Protein AF-A0A6N6T5S2-F1 (afdb_monomer_lite)

Secondary structure (DSSP, 8-state):
-EEEEEEETTEEEEEEEE-SSSPPPPPEEEEEEEEEEEEE-TTSPEEEEEEEEEPPPPPPPPP---S---HHHHHHHHHHHHHHHHHHHHHHHTT--GGG--EEHHHHHHHHHHTT--HHHHHHHHHHHHHTTSEEEETTEEEE--TTHHHHHHHHHHHHHHHTTS----------------------------------------------TT--HHHHHHHHHHTT-SS-EEHHHHHHHHT--HHHHHHHHHHHHHTTSEEEETTEEEE-PPPPTT---------

pLDDT: mean 76.55, std 24.71, range [24.89, 97.94]

Radius of gyration: 26.98 Å; chains: 1; bounding box: 60×69×75 Å

Sequence (287 aa):
MEYAVEKFDQTVQVRCTKAKDFDYPAPLAWTLEKQPLPWADEDGTPLDSA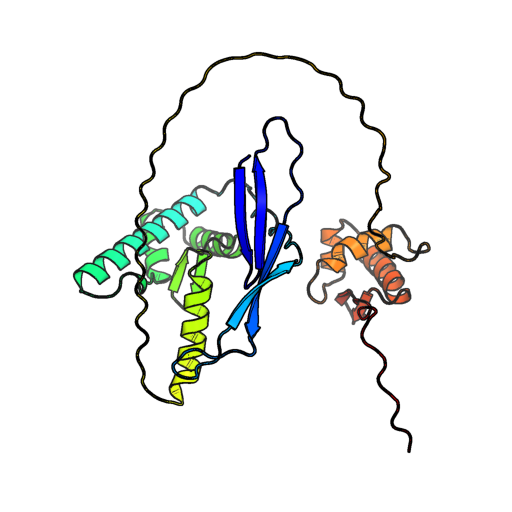VLESGELHEPPPPPNSARMGDNQTKALQLLNELHRSAASNLVAAEQDPATARVSRADWYRAMEHAGFKPPRRSECKRELLRRGLITEFGDFVALSNPVTDFVTEVITEQLRTSENGNRNGVTLRYGVSLETRNSVTAVARNSVTAEYQQPAAAAVQPVDNFPAGASGDARQLWEVLKCVQGSETADRLAQKLGWGTGRVIAAAQELQGYGRASISGEFIGPVHPPAAGAGHRDRGEI

Foldseek 3Di:
DDWDWDDDPQKIKIFHPDDDPDDTPDIWMWGWDKAWDPDAPPVRHTDIDTDTHGDDDDDDDDQLPPPPQDPLLVVLVVLQVVQLVVQLVVCVVVVHHSVPRWDFLVNSVVSSVVVPDDPVRSVVSVVSCVVSQQWDDDPRTIDGRDVPVVVVVVVVVVVVVVPVPDDDDDDDDDDDDDDDDDDDDDDDDDDDDDDDDDDDDDDDDDDPPPDPPPQDPLLVVLLVVQVPDDDKDFLVVSCVVVVHDSVSSVVSLVSCVVVQQWDDDPRIIHGRDDDDPPPDDPDDPDD

Structure (mmCIF, N/CA/C/O backbone):
data_AF-A0A6N6T5S2-F1
#
_entry.id   AF-A0A6N6T5S2-F1
#
loop_
_atom_site.group_PDB
_atom_site.id
_atom_site.type_symbol
_atom_site.label_atom_id
_atom_site.label_alt_id
_atom_site.label_comp_id
_atom_site.label_asym_id
_atom_site.label_entity_id
_atom_site.label_seq_id
_atom_site.pdbx_PDB_ins_code
_atom_site.Cartn_x
_atom_site.Cartn_y
_atom_site.Cartn_z
_atom_site.occupancy
_atom_site.B_iso_or_equiv
_atom_site.auth_seq_id
_atom_site.auth_comp_id
_atom_site.auth_asym_id
_atom_site.auth_atom_id
_atom_site.pdbx_PDB_model_num
ATOM 1 N N . MET A 1 1 ? -22.789 15.071 -6.835 1.00 79.75 1 MET A N 1
ATOM 2 C CA . MET A 1 1 ? -21.674 14.679 -5.954 1.00 79.75 1 MET A CA 1
ATOM 3 C C . MET A 1 1 ? -21.071 13.400 -6.491 1.00 79.75 1 MET A C 1
ATOM 5 O O . MET A 1 1 ? -21.804 12.597 -7.056 1.00 79.75 1 MET A O 1
ATOM 9 N N . GLU A 1 2 ? -19.767 13.228 -6.338 1.00 86.56 2 GLU A N 1
ATOM 10 C CA . GLU A 1 2 ? -19.072 11.966 -6.593 1.00 86.56 2 GLU A CA 1
ATOM 11 C C . GLU A 1 2 ? -18.615 11.382 -5.256 1.00 86.56 2 GLU A C 1
ATOM 13 O O . GLU A 1 2 ? -18.192 12.132 -4.375 1.00 86.56 2 GLU A O 1
ATOM 18 N N . TYR A 1 3 ? -18.684 10.058 -5.116 1.00 87.56 3 TYR A N 1
ATOM 19 C CA . TYR A 1 3 ? -18.250 9.345 -3.918 1.00 87.56 3 TYR A CA 1
ATOM 20 C C . TYR A 1 3 ? -17.148 8.344 -4.267 1.00 87.56 3 TYR A C 1
ATOM 22 O O . TYR A 1 3 ? -17.196 7.703 -5.316 1.00 87.56 3 TYR A O 1
ATOM 30 N N . ALA A 1 4 ? -16.169 8.201 -3.378 1.00 82.94 4 ALA A N 1
ATOM 31 C CA . ALA A 1 4 ? -15.252 7.072 -3.354 1.00 82.94 4 ALA A CA 1
ATOM 32 C C . ALA A 1 4 ? -15.667 6.124 -2.232 1.00 82.94 4 ALA A C 1
ATOM 34 O O . ALA A 1 4 ? -15.958 6.563 -1.118 1.00 82.94 4 ALA A O 1
ATOM 35 N N . VAL A 1 5 ? -15.673 4.835 -2.556 1.00 88.62 5 VAL A N 1
ATOM 36 C CA . VAL A 1 5 ? -15.921 3.748 -1.615 1.00 88.62 5 VAL A CA 1
ATOM 37 C C . VAL A 1 5 ? -14.616 2.988 -1.451 1.00 88.62 5 VAL A C 1
ATOM 39 O O . VAL A 1 5 ? -14.023 2.558 -2.441 1.00 88.62 5 VAL A O 1
ATOM 42 N N . GLU A 1 6 ? -14.165 2.845 -0.216 1.00 85.19 6 GLU A N 1
ATOM 43 C CA . GLU A 1 6 ? -12.980 2.077 0.150 1.00 85.19 6 GLU A CA 1
ATOM 44 C C . GLU A 1 6 ? -13.366 0.976 1.127 1.00 85.19 6 GLU A C 1
ATOM 46 O O . GLU A 1 6 ? -14.310 1.119 1.905 1.00 85.19 6 GLU A O 1
ATOM 51 N N . LYS A 1 7 ? -12.645 -0.141 1.063 1.00 85.06 7 LYS A N 1
ATOM 52 C CA . LYS A 1 7 ? -12.839 -1.272 1.962 1.00 85.06 7 LYS A CA 1
ATOM 53 C C . LYS A 1 7 ? -11.554 -1.491 2.754 1.00 85.06 7 LYS A C 1
ATOM 55 O O . LYS A 1 7 ? -10.501 -1.691 2.154 1.00 85.06 7 LYS A O 1
ATOM 60 N N . PHE A 1 8 ? -11.671 -1.464 4.075 1.00 80.75 8 PHE A N 1
ATOM 61 C CA . PHE A 1 8 ? -10.606 -1.707 5.042 1.00 80.75 8 PHE A CA 1
ATOM 62 C C . PHE A 1 8 ? -10.984 -2.936 5.859 1.00 80.75 8 PHE A C 1
ATOM 64 O O . PHE A 1 8 ? -11.832 -2.845 6.739 1.00 80.75 8 PHE A O 1
ATOM 71 N N . ASP A 1 9 ? -10.393 -4.086 5.541 1.00 85.88 9 ASP A N 1
ATOM 72 C CA . ASP A 1 9 ? -10.755 -5.366 6.159 1.00 85.88 9 ASP A CA 1
ATOM 73 C C . ASP A 1 9 ? -12.276 -5.648 6.084 1.00 85.88 9 ASP A C 1
ATOM 75 O O . ASP A 1 9 ? -12.792 -5.918 4.993 1.00 85.88 9 ASP A O 1
ATOM 79 N N . GLN A 1 10 ? -13.015 -5.524 7.193 1.00 84.62 10 GLN A N 1
ATOM 80 C CA . GLN A 1 10 ? -14.477 -5.680 7.255 1.00 84.62 10 GLN A CA 1
ATOM 81 C C . GLN A 1 10 ? -15.260 -4.356 7.206 1.00 84.62 10 GLN A C 1
ATOM 83 O O . GLN A 1 10 ? -16.487 -4.365 7.075 1.00 84.62 10 GLN A O 1
ATOM 88 N N . THR A 1 11 ? -14.566 -3.220 7.251 1.00 87.44 11 THR A N 1
ATOM 89 C CA . THR A 1 11 ? -15.149 -1.877 7.242 1.00 87.44 11 THR A CA 1
ATOM 90 C C . THR A 1 11 ? -15.264 -1.348 5.817 1.00 87.44 11 THR A C 1
ATOM 92 O O . THR A 1 11 ? -14.304 -1.347 5.044 1.00 87.44 11 THR A O 1
ATOM 95 N N . VAL A 1 12 ? -16.439 -0.847 5.455 1.00 91.94 12 VAL A N 1
ATOM 96 C CA . VAL A 1 12 ? -16.678 -0.082 4.230 1.00 91.94 12 VAL A CA 1
ATOM 97 C C . VAL A 1 12 ? -16.752 1.390 4.597 1.00 91.94 12 VAL A C 1
ATOM 99 O O . VAL A 1 12 ? -17.523 1.775 5.471 1.00 91.94 12 VAL A O 1
ATOM 102 N N . GLN A 1 13 ? -15.976 2.219 3.908 1.00 92.56 13 GLN A N 1
ATOM 103 C CA . GLN A 1 13 ? -15.954 3.662 4.096 1.00 92.56 13 GLN A CA 1
ATOM 104 C C . GLN A 1 13 ? -16.362 4.373 2.810 1.00 92.56 13 GLN A C 1
ATOM 106 O O . GLN A 1 13 ? -15.877 4.066 1.721 1.00 92.56 13 GLN A O 1
ATOM 111 N N . VAL A 1 14 ? -17.242 5.359 2.940 1.00 92.19 14 VAL A N 1
ATOM 112 C CA . VAL A 1 14 ? -17.728 6.195 1.847 1.00 92.19 14 VAL A CA 1
ATOM 113 C C . VAL A 1 14 ? -17.364 7.641 2.124 1.00 92.19 14 VAL A C 1
ATOM 115 O O . VAL A 1 14 ? -17.695 8.205 3.167 1.00 92.19 14 VAL A O 1
ATOM 118 N N . ARG A 1 15 ? -16.700 8.266 1.153 1.00 90.06 15 ARG A N 1
ATOM 119 C CA . ARG A 1 15 ? -16.321 9.680 1.198 1.00 90.06 15 ARG A CA 1
ATOM 120 C C . ARG A 1 15 ? -16.756 10.396 -0.067 1.00 90.06 15 ARG A C 1
ATOM 122 O O . ARG A 1 15 ? -16.659 9.845 -1.160 1.00 90.06 15 ARG A O 1
ATOM 129 N N . CYS A 1 16 ? -17.205 11.638 0.063 1.00 90.75 16 CYS A N 1
ATOM 130 C CA . CYS A 1 16 ? -17.478 12.483 -1.094 1.00 90.75 16 CYS A CA 1
ATOM 131 C C . CYS A 1 16 ? -16.148 13.014 -1.653 1.00 90.75 16 CYS A C 1
ATOM 133 O O . CYS A 1 16 ? -15.373 13.637 -0.932 1.00 90.75 16 CYS A O 1
ATOM 135 N N . THR A 1 17 ? -15.852 12.735 -2.923 1.00 87.25 17 THR A N 1
ATOM 136 C CA . THR A 1 17 ? -14.616 13.169 -3.600 1.00 87.25 17 THR A CA 1
ATOM 137 C C . THR A 1 17 ? -14.802 14.449 -4.394 1.00 87.25 17 THR A C 1
ATOM 139 O O . THR A 1 17 ? -13.837 15.184 -4.597 1.00 87.25 17 THR A O 1
ATOM 142 N N . LYS A 1 18 ? -16.031 14.726 -4.841 1.00 87.38 18 LYS A N 1
ATOM 143 C CA . LYS A 1 18 ? -16.393 15.988 -5.484 1.00 87.38 18 LYS A CA 1
ATOM 144 C C . LYS A 1 18 ? -17.795 16.412 -5.079 1.00 87.38 18 LYS A C 1
ATOM 146 O O . LYS A 1 18 ? -18.774 15.721 -5.372 1.00 87.38 18 LYS A O 1
ATOM 151 N N . ALA A 1 19 ? -17.905 17.607 -4.524 1.00 88.38 19 ALA A N 1
ATOM 152 C CA . ALA A 1 19 ? -19.155 18.340 -4.424 1.00 88.38 19 ALA A CA 1
ATOM 153 C C . ALA A 1 19 ? -19.019 19.631 -5.236 1.00 88.38 19 ALA A C 1
ATOM 155 O O . ALA A 1 19 ? -18.009 20.327 -5.151 1.00 88.38 19 ALA A O 1
ATOM 156 N N . LYS A 1 20 ? -20.016 19.918 -6.073 1.00 82.19 20 LYS A N 1
ATOM 157 C CA . LYS A 1 20 ? -20.134 21.203 -6.756 1.00 82.19 20 LYS A CA 1
ATOM 158 C C . LYS A 1 20 ? -21.272 21.940 -6.068 1.00 82.19 20 LYS A C 1
ATOM 160 O O . LYS A 1 20 ? -22.360 21.380 -6.000 1.00 82.19 20 LYS A O 1
ATOM 165 N N . ASP A 1 21 ? -20.993 23.131 -5.555 1.00 88.88 21 ASP A N 1
ATOM 166 C CA . ASP A 1 21 ? -21.976 24.047 -4.961 1.00 88.88 21 ASP A CA 1
ATOM 167 C C . ASP A 1 21 ? -22.579 23.619 -3.597 1.00 88.88 21 ASP A C 1
ATOM 169 O O . ASP A 1 21 ? -23.507 24.265 -3.123 1.00 88.88 21 ASP A O 1
ATOM 173 N N . PHE A 1 22 ? -22.041 22.585 -2.932 1.00 86.38 22 PHE A N 1
ATOM 174 C CA . PHE A 1 22 ? -22.498 22.124 -1.607 1.00 86.38 22 PHE A CA 1
ATOM 175 C C . PHE A 1 22 ? -21.328 21.768 -0.687 1.00 86.38 22 PHE A C 1
ATOM 177 O O . PHE A 1 22 ? -20.271 21.348 -1.168 1.00 86.38 22 PHE A O 1
ATOM 184 N N . ASP A 1 23 ? -21.552 21.868 0.626 1.00 87.12 23 ASP A N 1
ATOM 185 C CA . ASP A 1 23 ? -20.631 21.344 1.633 1.00 87.12 23 ASP A CA 1
ATOM 186 C C . ASP A 1 23 ? -20.473 19.826 1.490 1.00 87.12 23 ASP A C 1
ATOM 188 O O . ASP A 1 23 ? -21.410 19.100 1.138 1.00 87.12 23 ASP A O 1
ATOM 192 N N . TYR A 1 24 ? -19.260 19.339 1.752 1.00 83.19 24 TYR A N 1
ATOM 193 C CA . TYR A 1 24 ? -18.985 17.910 1.711 1.00 83.19 24 TYR A CA 1
ATOM 194 C C . TYR A 1 24 ? -19.739 17.219 2.853 1.00 83.19 24 TYR A C 1
ATOM 196 O O . TYR A 1 24 ? -19.558 17.607 4.010 1.00 83.19 24 TYR A O 1
ATOM 204 N N . PRO A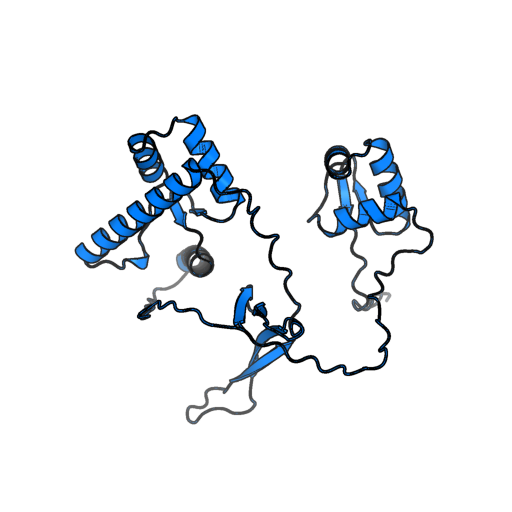 1 25 ? -20.560 16.188 2.570 1.00 90.69 25 PRO A N 1
ATOM 205 C CA . PRO A 1 25 ? -21.150 15.395 3.636 1.00 90.69 25 PRO A CA 1
ATOM 206 C C . PRO A 1 25 ? -20.035 14.721 4.443 1.00 90.69 25 PRO A C 1
ATOM 208 O O . PRO A 1 25 ? -19.000 14.341 3.883 1.00 90.69 25 PRO A O 1
ATOM 211 N N . ALA A 1 26 ? -20.261 14.565 5.750 1.00 88.94 26 ALA A N 1
ATOM 212 C CA . ALA A 1 26 ? -19.336 13.854 6.621 1.00 88.94 26 ALA A CA 1
ATOM 213 C C . ALA A 1 26 ? -19.078 12.434 6.072 1.00 88.94 26 ALA A C 1
ATOM 215 O O . ALA A 1 26 ? -20.023 11.787 5.604 1.00 88.94 26 ALA A O 1
ATOM 216 N N . PRO A 1 27 ? -17.826 11.944 6.095 1.00 89.19 27 PRO A N 1
ATOM 217 C CA . PRO A 1 27 ? -17.526 10.573 5.709 1.00 89.19 27 PRO A CA 1
ATOM 218 C C . PRO A 1 27 ? -18.313 9.580 6.568 1.00 89.19 27 PRO A C 1
ATOM 220 O O . PRO A 1 27 ? -18.536 9.816 7.755 1.00 89.19 27 PRO A O 1
ATOM 223 N N . LEU A 1 28 ? -18.706 8.460 5.969 1.00 95.00 28 LEU A N 1
ATOM 224 C CA . LEU A 1 28 ? -19.418 7.381 6.649 1.00 95.00 28 LEU A CA 1
ATOM 225 C C . LEU A 1 28 ? -18.553 6.127 6.617 1.00 95.00 28 LEU A C 1
ATOM 227 O O . LEU A 1 28 ? -17.985 5.815 5.573 1.00 95.00 28 LEU A O 1
ATOM 231 N N . ALA A 1 29 ? -18.473 5.405 7.729 1.00 94.56 29 ALA A N 1
ATOM 232 C CA . ALA A 1 29 ? -17.893 4.069 7.778 1.00 94.56 29 ALA A CA 1
ATOM 233 C C . ALA A 1 29 ? -18.843 3.117 8.496 1.00 94.56 29 ALA A C 1
ATOM 235 O O . ALA A 1 29 ? -19.534 3.512 9.437 1.00 94.56 29 ALA A O 1
ATOM 236 N N . TRP A 1 30 ? -18.880 1.870 8.041 1.00 96.69 30 TRP A N 1
ATOM 237 C CA . TRP A 1 30 ? -19.644 0.811 8.683 1.00 96.69 30 TRP A CA 1
ATOM 238 C C . TRP A 1 30 ? -19.004 -0.558 8.479 1.00 96.69 30 TRP A C 1
ATOM 240 O O . TRP A 1 30 ? -18.393 -0.818 7.443 1.00 96.69 30 TRP A O 1
ATOM 250 N N . THR A 1 31 ? -19.182 -1.447 9.445 1.00 94.06 31 THR A N 1
ATOM 251 C CA . THR A 1 31 ? -18.892 -2.878 9.318 1.00 94.06 31 THR A CA 1
ATOM 252 C C . THR A 1 31 ? -20.178 -3.630 8.992 1.00 94.06 31 THR A C 1
ATOM 254 O O . THR A 1 31 ? -21.275 -3.221 9.380 1.00 94.06 31 THR A O 1
ATOM 257 N N . LEU A 1 32 ? -20.064 -4.702 8.207 1.00 93.38 32 LEU A N 1
ATOM 258 C CA . LEU A 1 32 ? -21.187 -5.590 7.907 1.00 93.38 32 LEU A CA 1
ATOM 259 C C . LEU A 1 32 ? -21.131 -6.782 8.861 1.00 93.38 32 LEU A C 1
ATOM 261 O O . LEU A 1 32 ? -20.385 -7.728 8.615 1.00 93.38 32 LEU A O 1
ATOM 265 N N . GLU A 1 33 ? -21.928 -6.735 9.921 1.00 93.56 33 GLU A N 1
ATOM 266 C CA . GLU A 1 33 ? -21.977 -7.782 10.937 1.00 93.56 33 GLU A CA 1
ATOM 267 C C . GLU A 1 33 ? -23.105 -8.773 10.671 1.00 93.56 33 GLU A C 1
ATOM 269 O O . GLU A 1 33 ? -24.214 -8.415 10.256 1.00 93.56 33 GLU A O 1
ATOM 274 N N . LYS A 1 34 ? -22.812 -10.049 10.920 1.00 94.06 34 LYS A N 1
ATOM 275 C CA . LYS A 1 34 ? -23.767 -11.142 10.758 1.00 94.06 34 LYS A CA 1
ATOM 276 C C . LYS A 1 34 ? -24.498 -11.357 12.082 1.00 94.06 34 LYS A C 1
ATOM 278 O O . LYS A 1 34 ? -23.879 -11.706 13.081 1.00 94.06 34 LYS A O 1
ATOM 283 N N . GLN A 1 35 ? -25.811 -11.159 12.088 1.00 96.19 35 GLN A N 1
ATOM 284 C CA . GLN A 1 35 ? -26.657 -11.295 13.271 1.00 96.19 35 GLN A CA 1
ATOM 285 C C . GLN A 1 35 ? -27.524 -12.555 13.165 1.00 96.19 35 GLN A C 1
ATOM 287 O O . GLN A 1 35 ? -28.347 -12.638 12.247 1.00 96.19 35 GLN A O 1
ATOM 292 N N . PRO A 1 36 ? -27.373 -13.528 14.080 1.00 94.19 36 PRO A N 1
ATOM 293 C CA . PRO A 1 36 ? -28.160 -14.750 14.039 1.00 94.19 36 PRO A CA 1
ATOM 294 C C . PRO A 1 36 ? -29.627 -14.446 14.340 1.00 94.19 36 PRO A C 1
ATOM 296 O O . PRO A 1 36 ? -29.946 -13.729 15.293 1.00 94.19 36 PRO A O 1
ATOM 299 N N . LEU A 1 37 ? -30.533 -15.000 13.537 1.00 95.94 37 LEU A N 1
ATOM 300 C CA . LEU A 1 37 ? -31.967 -14.897 13.779 1.00 95.94 37 LEU A CA 1
ATOM 301 C C . LEU A 1 37 ? -32.455 -16.117 14.570 1.00 95.94 37 LEU A C 1
ATOM 303 O O . LEU A 1 37 ? -31.927 -17.217 14.418 1.00 95.94 37 LEU A O 1
ATOM 307 N N . PRO A 1 38 ? -33.514 -15.972 15.384 1.00 94.19 38 PRO A N 1
ATOM 308 C CA . PRO A 1 38 ? -34.111 -17.094 16.109 1.00 94.19 38 PRO A CA 1
ATOM 309 C C . PRO A 1 38 ? -34.948 -18.020 15.205 1.00 94.19 38 PRO A C 1
ATOM 311 O O . PRO A 1 38 ? -35.722 -18.834 15.707 1.00 94.19 38 PRO A O 1
ATOM 314 N N . TRP A 1 39 ? -34.850 -17.872 13.883 1.00 93.75 39 TRP A N 1
ATOM 315 C CA . TRP A 1 39 ? -35.633 -18.609 12.898 1.00 93.75 39 TRP A CA 1
ATOM 316 C C . TRP A 1 39 ? -34.719 -19.495 12.058 1.00 93.75 39 TRP A C 1
ATOM 318 O O . TRP A 1 39 ? -33.568 -19.147 11.802 1.00 93.75 39 TRP A O 1
ATOM 328 N N . ALA A 1 40 ? -35.256 -20.626 11.614 1.00 96.75 40 ALA A N 1
ATOM 329 C CA . ALA A 1 40 ? -34.618 -21.511 10.653 1.00 96.75 40 ALA A CA 1
ATOM 330 C C . ALA A 1 40 ? -35.459 -21.569 9.372 1.00 96.75 40 ALA A C 1
ATOM 332 O O . ALA A 1 40 ? -36.659 -21.279 9.409 1.00 96.75 40 ALA A O 1
ATOM 333 N N . ASP A 1 41 ? -34.830 -21.911 8.252 1.00 95.31 41 ASP A N 1
ATOM 334 C CA . ASP A 1 41 ? -35.529 -22.191 6.997 1.00 95.31 41 ASP A CA 1
ATOM 335 C C . ASP A 1 41 ? -36.279 -23.540 7.033 1.00 95.31 41 ASP A C 1
ATOM 337 O O . ASP A 1 41 ? -36.346 -24.216 8.063 1.00 95.31 41 ASP A O 1
ATOM 341 N N . GLU A 1 42 ? -36.887 -23.922 5.905 1.00 96.00 42 GLU A N 1
ATOM 342 C CA . GLU A 1 42 ? -37.680 -25.156 5.784 1.00 96.00 42 GLU A CA 1
ATOM 343 C C . GLU A 1 42 ? -36.853 -26.436 6.009 1.00 96.00 42 GLU A C 1
ATOM 345 O O . GLU A 1 42 ? -37.406 -27.452 6.433 1.00 96.00 42 GLU A O 1
ATOM 350 N N . ASP A 1 43 ? -35.536 -26.374 5.801 1.00 96.00 43 ASP A N 1
ATOM 351 C CA . ASP A 1 43 ? -34.600 -27.482 6.010 1.00 96.00 43 ASP A CA 1
ATOM 352 C C . ASP A 1 43 ? -34.036 -27.515 7.446 1.00 96.00 43 ASP A C 1
ATOM 354 O O . ASP A 1 43 ? -33.245 -28.394 7.800 1.00 96.00 43 ASP A O 1
ATOM 358 N N . GLY A 1 44 ? -34.452 -26.575 8.303 1.00 93.81 44 GLY A N 1
ATOM 359 C CA . GLY A 1 44 ? -33.968 -26.445 9.676 1.00 93.81 44 GLY A CA 1
ATOM 360 C C . GLY A 1 44 ? -32.603 -25.760 9.790 1.00 93.81 44 GLY A C 1
ATOM 361 O O . GLY A 1 44 ? -31.979 -25.826 10.853 1.00 93.81 44 GLY A O 1
ATOM 362 N N . THR A 1 45 ? -32.134 -25.084 8.739 1.00 95.31 45 THR A N 1
ATOM 363 C CA . THR A 1 45 ? -30.883 -24.317 8.763 1.00 95.31 45 THR A CA 1
ATOM 364 C C . THR A 1 45 ? -31.128 -22.955 9.417 1.00 95.31 45 THR A C 1
ATOM 366 O O . THR A 1 45 ? -32.041 -22.241 8.995 1.00 95.31 45 THR A O 1
ATOM 369 N N . PRO A 1 46 ? -30.345 -22.552 10.438 1.00 93.69 46 PRO A N 1
ATOM 370 C CA . PRO A 1 46 ? -30.473 -21.232 11.050 1.00 93.69 46 PRO A CA 1
ATOM 371 C C . PRO A 1 46 ? -30.333 -20.118 10.011 1.00 93.69 46 PRO A C 1
ATOM 373 O O . PRO A 1 46 ? -29.412 -20.136 9.193 1.00 93.69 46 PRO A O 1
ATOM 376 N N . LEU A 1 47 ? -31.242 -19.148 10.057 1.00 95.75 47 LEU A N 1
ATOM 377 C CA . LEU A 1 47 ? -31.168 -17.955 9.228 1.00 95.75 47 LEU A CA 1
ATOM 378 C C . LEU A 1 47 ? -30.356 -16.876 9.937 1.00 95.75 47 LEU A C 1
ATOM 380 O O . LEU A 1 47 ? -30.445 -16.689 11.149 1.00 95.75 47 LEU A O 1
ATOM 384 N N . ASP A 1 48 ? -29.613 -16.109 9.152 1.00 95.75 48 ASP A N 1
ATOM 385 C CA . ASP A 1 48 ? -28.835 -14.981 9.640 1.00 95.75 48 ASP A CA 1
ATOM 386 C C . ASP A 1 48 ? -29.225 -13.710 8.881 1.00 95.75 48 ASP A C 1
ATOM 388 O O . ASP A 1 48 ? -29.471 -13.736 7.673 1.00 95.75 48 ASP A O 1
ATOM 392 N N . SER A 1 49 ? -29.255 -12.584 9.587 1.00 94.56 49 SER A N 1
ATOM 393 C CA . SER A 1 49 ? -29.397 -11.248 9.011 1.00 94.56 49 SER A CA 1
ATOM 394 C C . SER A 1 49 ? -28.036 -10.565 8.915 1.00 94.56 49 SER A C 1
ATOM 396 O O . SER A 1 49 ? -27.088 -10.937 9.603 1.00 94.56 49 SER A O 1
ATOM 398 N N . ALA A 1 50 ? -27.943 -9.524 8.094 1.00 94.06 50 ALA A N 1
ATOM 399 C CA . ALA A 1 50 ? -26.799 -8.623 8.086 1.00 94.06 50 ALA A CA 1
ATOM 400 C C . ALA A 1 50 ? -27.207 -7.256 8.649 1.00 94.06 50 ALA A C 1
ATOM 402 O O . ALA A 1 50 ? -28.279 -6.744 8.313 1.00 94.06 50 ALA A O 1
ATOM 403 N N . VAL A 1 51 ? -26.371 -6.675 9.504 1.00 95.56 51 VAL A N 1
ATOM 404 C CA . VAL A 1 51 ? -26.560 -5.339 10.083 1.00 95.56 51 VAL A CA 1
ATOM 405 C C . VAL A 1 51 ? -25.343 -4.484 9.748 1.00 95.56 51 VAL A C 1
ATOM 407 O O . VAL A 1 51 ? -24.215 -4.969 9.748 1.00 95.56 51 VAL A O 1
ATOM 410 N N . LEU A 1 52 ? -25.587 -3.214 9.417 1.00 95.19 52 LEU A N 1
ATOM 411 C CA . LEU A 1 52 ? -24.524 -2.225 9.265 1.00 95.19 52 LEU A CA 1
ATOM 412 C C . LEU A 1 52 ? -24.300 -1.565 10.620 1.00 95.19 52 LEU A C 1
ATOM 414 O O . LEU A 1 52 ? -25.171 -0.834 11.097 1.00 95.19 52 LEU A O 1
ATOM 418 N N . GLU A 1 53 ? -23.156 -1.824 11.234 1.00 93.56 53 GLU A N 1
ATOM 419 C CA . GLU A 1 53 ? -22.755 -1.150 12.464 1.00 93.56 53 GLU A CA 1
ATOM 420 C C . GLU A 1 53 ? -21.862 0.033 12.110 1.00 93.56 53 GLU A C 1
ATOM 422 O O . GLU A 1 53 ? -20.951 -0.094 11.295 1.00 93.56 53 GLU A O 1
ATOM 427 N N . SER A 1 54 ? -22.140 1.208 12.682 1.00 90.94 54 SER A N 1
ATOM 428 C CA . SER A 1 54 ? -21.309 2.394 12.463 1.00 90.94 54 SER A CA 1
ATOM 429 C C . SER A 1 54 ? -19.873 2.103 12.895 1.00 90.94 54 SER A C 1
ATOM 431 O O . SER A 1 54 ? -19.622 1.798 14.059 1.00 90.94 54 SER A O 1
ATOM 433 N N . GLY A 1 55 ? -18.945 2.207 11.949 1.00 85.88 55 GLY A N 1
ATOM 434 C CA . GLY A 1 55 ? -17.534 1.898 12.139 1.00 85.88 55 GLY A CA 1
ATOM 435 C C . GLY A 1 55 ? -16.696 3.150 12.360 1.00 85.88 55 GLY A C 1
ATOM 436 O O . GLY A 1 55 ? -17.107 4.270 12.042 1.00 85.88 55 GLY A O 1
ATOM 437 N N . GLU A 1 56 ? -15.489 2.954 12.883 1.00 86.44 56 GLU A N 1
ATOM 438 C CA . GLU A 1 56 ? -14.497 4.019 12.968 1.00 86.44 56 GLU A CA 1
ATOM 439 C C . GLU A 1 56 ? -14.036 4.415 11.557 1.00 86.44 56 GLU A C 1
ATOM 441 O O . GLU A 1 56 ? -13.799 3.569 10.689 1.00 86.44 56 GLU A O 1
ATOM 446 N N . LEU A 1 57 ? -13.950 5.723 11.302 1.00 84.56 57 LEU A N 1
ATOM 447 C CA . LEU A 1 57 ? -13.413 6.226 10.045 1.00 84.56 57 LEU A CA 1
ATOM 448 C C . LEU A 1 57 ? -11.924 5.911 10.002 1.00 84.56 57 LEU A C 1
ATOM 450 O O . LEU A 1 57 ? -11.152 6.452 10.789 1.00 84.56 57 LEU A O 1
ATOM 454 N N . HIS A 1 58 ? -11.509 5.098 9.038 1.00 76.62 58 HIS A N 1
ATOM 455 C CA . HIS A 1 58 ? -10.093 4.975 8.760 1.00 76.62 58 HIS A CA 1
ATOM 456 C C . HIS A 1 58 ? -9.618 6.270 8.099 1.00 76.62 58 HIS A C 1
ATOM 458 O O . HIS A 1 58 ? -10.159 6.718 7.080 1.00 76.62 58 HIS A O 1
ATOM 464 N N . GLU A 1 59 ? -8.611 6.910 8.697 1.00 69.12 59 GLU A N 1
ATOM 465 C CA . GLU A 1 59 ? -7.867 7.926 7.968 1.00 69.12 59 GLU A CA 1
ATOM 466 C C . GLU A 1 59 ? -7.243 7.234 6.754 1.00 69.12 59 GLU A C 1
ATOM 468 O O . GLU A 1 59 ? -6.551 6.220 6.917 1.00 69.12 59 GLU A O 1
ATOM 473 N N . PRO A 1 60 ? -7.495 7.729 5.526 1.00 60.53 60 PRO A N 1
ATOM 474 C CA . PRO A 1 60 ? -6.812 7.181 4.376 1.00 60.53 60 PRO A CA 1
ATOM 475 C C . PRO A 1 60 ? -5.309 7.301 4.642 1.00 60.53 60 PRO A C 1
ATOM 477 O O . PRO A 1 60 ? -4.870 8.346 5.141 1.00 60.53 60 PRO A O 1
ATOM 480 N N . PRO A 1 61 ? -4.511 6.264 4.322 1.00 54.69 61 PRO A N 1
ATOM 481 C CA . PRO A 1 61 ? -3.068 6.383 4.423 1.00 54.69 61 PRO A CA 1
ATOM 482 C C . PRO A 1 61 ? -2.657 7.666 3.695 1.00 54.69 61 PRO A C 1
ATOM 484 O O . PRO A 1 61 ? -3.247 7.972 2.647 1.00 54.69 61 PRO A O 1
ATOM 487 N N . PRO A 1 62 ? -1.706 8.445 4.249 1.00 49.94 62 PRO A N 1
ATOM 488 C CA . PRO A 1 62 ? -1.289 9.701 3.645 1.00 49.94 62 PRO A CA 1
ATOM 489 C C . PRO A 1 62 ? -1.071 9.444 2.156 1.00 49.94 62 PRO A C 1
ATOM 491 O O . PRO A 1 62 ? -0.422 8.440 1.832 1.00 49.94 62 PRO A O 1
ATOM 494 N N . PRO A 1 63 ? -1.660 10.270 1.264 1.00 48.12 63 PRO A N 1
ATOM 495 C CA . PRO A 1 63 ? -1.671 9.993 -0.165 1.00 48.12 63 PRO A CA 1
ATOM 496 C C . PRO A 1 63 ? -0.251 9.603 -0.558 1.00 48.12 63 PRO A C 1
ATOM 498 O O . PRO A 1 63 ? 0.662 10.376 -0.242 1.00 48.12 63 PRO A O 1
ATOM 501 N N . PRO A 1 64 ? -0.038 8.400 -1.131 1.00 48.66 64 PRO A N 1
ATOM 502 C CA . PRO A 1 64 ? 1.291 7.830 -1.295 1.00 48.66 64 PRO A CA 1
ATOM 503 C C . PRO A 1 64 ? 2.119 8.877 -2.003 1.00 48.66 64 PRO A C 1
ATOM 505 O O . PRO A 1 64 ? 1.780 9.187 -3.143 1.00 48.66 64 PRO A O 1
ATOM 508 N N . ASN A 1 65 ? 3.081 9.477 -1.276 1.00 46.16 65 ASN A N 1
ATOM 509 C CA . ASN A 1 65 ? 3.748 10.737 -1.617 1.00 46.16 65 ASN A CA 1
ATOM 510 C C . ASN A 1 65 ? 3.599 11.031 -3.107 1.00 46.16 65 ASN A C 1
ATOM 512 O O . ASN A 1 65 ? 4.342 10.478 -3.922 1.00 46.16 65 ASN A O 1
ATOM 516 N N . SER A 1 66 ? 2.619 11.868 -3.466 1.00 46.81 66 SER A N 1
ATOM 517 C CA . SER A 1 66 ? 2.288 12.178 -4.863 1.00 46.81 66 SER A CA 1
ATOM 518 C C . SER A 1 66 ? 3.399 12.970 -5.561 1.00 46.81 66 SER A C 1
ATOM 520 O O . SER A 1 66 ? 3.214 13.476 -6.668 1.00 46.81 66 SER A O 1
ATOM 522 N N . ALA A 1 67 ? 4.582 13.043 -4.933 1.00 52.25 67 ALA A N 1
ATOM 523 C CA . ALA A 1 67 ? 5.862 13.193 -5.588 1.00 52.25 67 ALA A CA 1
ATOM 524 C C . ALA A 1 67 ? 5.843 12.358 -6.868 1.00 52.25 67 ALA A C 1
ATOM 526 O O . ALA A 1 67 ? 5.907 11.121 -6.820 1.00 52.25 67 ALA A O 1
ATOM 527 N N . ARG A 1 68 ? 5.679 13.089 -7.982 1.00 62.88 68 ARG A N 1
ATOM 528 C CA . ARG A 1 68 ? 5.611 12.597 -9.357 1.00 62.88 68 ARG A CA 1
ATOM 529 C C . ARG A 1 68 ? 6.418 11.313 -9.470 1.00 62.88 68 ARG A C 1
ATOM 531 O O . ARG A 1 68 ? 7.621 11.318 -9.210 1.00 62.88 68 ARG A O 1
ATOM 538 N N . MET A 1 69 ? 5.724 10.223 -9.786 1.00 78.88 69 MET A N 1
ATOM 539 C CA . MET A 1 69 ? 6.346 8.923 -9.982 1.00 78.88 69 MET A CA 1
ATOM 540 C C . MET A 1 69 ? 7.477 9.087 -10.996 1.00 78.88 69 MET A C 1
ATOM 542 O O . MET A 1 69 ? 7.258 9.621 -12.083 1.00 78.88 69 MET A O 1
ATOM 546 N N . GLY A 1 70 ? 8.697 8.719 -10.603 1.00 85.38 70 GLY A N 1
ATOM 547 C CA . GLY A 1 70 ? 9.854 8.913 -11.471 1.00 85.38 70 GLY A CA 1
ATOM 548 C C . GLY A 1 70 ? 9.704 8.076 -12.740 1.00 85.38 70 GLY A C 1
ATOM 549 O O . GLY A 1 70 ? 9.184 6.965 -12.677 1.00 85.38 70 GLY A O 1
ATOM 550 N N . ASP A 1 71 ? 10.202 8.556 -13.879 1.00 89.25 71 ASP A N 1
ATOM 551 C CA . ASP A 1 71 ? 10.037 7.873 -15.175 1.00 89.25 71 ASP A CA 1
ATOM 552 C C . ASP A 1 71 ? 10.491 6.405 -15.139 1.00 89.25 71 ASP A C 1
ATOM 554 O O . ASP A 1 71 ? 9.840 5.520 -15.691 1.00 89.25 71 ASP A O 1
ATOM 558 N N . ASN A 1 72 ? 11.571 6.120 -14.405 1.00 92.00 72 ASN A N 1
ATOM 559 C CA . ASN A 1 72 ? 12.066 4.759 -14.204 1.00 92.00 72 ASN A CA 1
ATOM 560 C C . ASN A 1 72 ? 11.101 3.885 -13.384 1.00 92.00 72 ASN A C 1
ATOM 562 O O . ASN A 1 72 ? 10.975 2.698 -13.661 1.00 92.00 72 ASN A O 1
ATOM 566 N N . GLN A 1 73 ? 10.402 4.446 -12.397 1.00 92.81 73 GLN A N 1
ATOM 567 C CA . GLN A 1 73 ? 9.404 3.715 -11.606 1.00 92.81 73 GLN A CA 1
ATOM 568 C C . GLN A 1 73 ? 8.174 3.402 -12.461 1.00 92.81 73 GLN A C 1
ATOM 570 O O . GLN A 1 73 ? 7.726 2.259 -12.494 1.00 92.81 73 GLN A O 1
ATOM 575 N N . THR A 1 74 ? 7.696 4.389 -13.225 1.00 92.12 74 THR A N 1
ATOM 576 C CA . THR A 1 74 ? 6.603 4.215 -14.190 1.00 92.12 74 THR A CA 1
ATOM 577 C C . THR A 1 74 ? 6.938 3.122 -15.200 1.00 92.12 74 THR A C 1
ATOM 579 O O . THR A 1 74 ? 6.149 2.204 -15.419 1.00 92.12 74 THR A O 1
ATOM 582 N N . LYS A 1 75 ? 8.147 3.166 -15.768 1.00 95.31 75 LYS A N 1
ATOM 583 C CA . LYS A 1 75 ? 8.616 2.172 -16.736 1.00 95.31 75 LYS A CA 1
ATOM 584 C C . LYS A 1 75 ? 8.758 0.781 -16.110 1.00 95.31 75 LYS A C 1
ATOM 586 O O . LYS A 1 75 ? 8.383 -0.207 -16.732 1.00 95.31 75 LYS A O 1
ATOM 591 N N . ALA A 1 76 ? 9.244 0.687 -14.873 1.00 95.56 76 ALA A N 1
ATOM 592 C CA . ALA A 1 76 ? 9.345 -0.577 -14.143 1.00 95.56 76 ALA A CA 1
ATOM 593 C C . ALA A 1 76 ? 7.971 -1.236 -13.911 1.00 95.56 76 ALA A C 1
ATOM 595 O O . ALA A 1 76 ? 7.842 -2.446 -14.106 1.00 95.56 76 ALA A O 1
ATOM 596 N N . LEU A 1 77 ? 6.949 -0.450 -13.549 1.00 94.69 77 LEU A N 1
ATOM 597 C CA . LEU A 1 77 ? 5.572 -0.933 -13.381 1.00 94.69 77 LEU A CA 1
ATOM 598 C C . LEU A 1 77 ? 4.944 -1.374 -14.703 1.00 94.69 77 LEU A C 1
ATOM 600 O O . LEU A 1 77 ? 4.302 -2.419 -14.753 1.00 94.69 77 LEU A O 1
ATOM 604 N N . GLN A 1 78 ? 5.157 -0.614 -15.780 1.00 94.44 78 GLN A N 1
ATOM 605 C CA . GLN A 1 78 ? 4.690 -0.996 -17.116 1.00 94.44 78 GLN A CA 1
ATOM 606 C C . GLN A 1 78 ? 5.271 -2.347 -17.546 1.00 94.44 78 GLN A C 1
ATOM 608 O O . GLN A 1 78 ? 4.529 -3.204 -18.016 1.00 94.44 78 GLN A O 1
ATOM 613 N N . LEU A 1 79 ? 6.572 -2.564 -17.321 1.00 96.81 79 LEU A N 1
ATOM 614 C CA . LEU A 1 79 ? 7.223 -3.845 -17.608 1.00 96.81 79 LEU A CA 1
ATOM 615 C C . LEU A 1 79 ? 6.656 -4.985 -16.758 1.00 96.81 79 LEU A C 1
ATOM 617 O O . LEU A 1 79 ? 6.457 -6.079 -17.274 1.00 96.81 79 LEU A O 1
ATOM 621 N N . LEU A 1 80 ? 6.381 -4.740 -15.473 1.00 96.06 80 LEU A N 1
ATOM 622 C CA . LEU A 1 80 ? 5.779 -5.753 -14.604 1.00 96.06 80 LEU A CA 1
ATOM 623 C C . LEU A 1 80 ? 4.379 -6.143 -15.088 1.00 96.06 80 LEU A C 1
ATOM 625 O O . LEU A 1 80 ? 4.065 -7.327 -15.179 1.00 96.06 80 LEU A O 1
ATOM 629 N N . ASN A 1 81 ? 3.558 -5.150 -15.432 1.00 94.25 81 ASN A N 1
ATOM 630 C CA . ASN A 1 81 ? 2.210 -5.369 -15.942 1.00 94.25 81 ASN A CA 1
ATOM 631 C C . ASN A 1 81 ? 2.227 -6.159 -17.260 1.00 94.25 81 ASN A C 1
ATOM 633 O O . ASN A 1 81 ? 1.454 -7.097 -17.433 1.00 94.25 81 ASN A O 1
ATOM 637 N N . GLU A 1 82 ? 3.146 -5.828 -18.169 1.00 95.06 82 GLU A N 1
ATOM 638 C CA . GLU A 1 82 ? 3.301 -6.547 -19.436 1.00 95.06 82 GLU A CA 1
ATOM 639 C C . GLU A 1 82 ? 3.700 -8.012 -19.219 1.00 95.06 82 GLU A C 1
ATOM 641 O O . GLU A 1 82 ? 3.086 -8.917 -19.787 1.00 95.06 82 GLU A O 1
ATOM 646 N N . LEU A 1 83 ? 4.666 -8.268 -18.331 1.00 96.62 83 LEU A N 1
ATOM 647 C CA . LEU A 1 83 ? 5.051 -9.633 -17.964 1.00 96.62 83 LEU A CA 1
ATOM 648 C C . LEU A 1 83 ? 3.876 -10.412 -17.369 1.00 96.62 83 LEU A C 1
ATOM 650 O O . LEU A 1 83 ? 3.691 -11.581 -17.697 1.00 96.62 83 LEU A O 1
ATOM 654 N N . HIS A 1 84 ? 3.055 -9.765 -16.543 1.00 94.31 84 HIS A N 1
ATOM 655 C CA . HIS A 1 84 ? 1.887 -10.399 -15.942 1.00 94.31 84 HIS A CA 1
ATOM 656 C C . HIS A 1 84 ? 0.821 -10.756 -16.987 1.00 94.31 84 HIS A C 1
ATOM 658 O O . HIS A 1 84 ? 0.253 -11.847 -16.946 1.00 94.31 84 HIS A O 1
ATOM 664 N N . ARG A 1 85 ? 0.565 -9.872 -17.960 1.00 93.06 85 ARG A N 1
ATOM 665 C CA . ARG A 1 85 ? -0.369 -10.137 -19.070 1.00 93.06 85 ARG A CA 1
ATOM 666 C C . ARG A 1 85 ? 0.130 -11.255 -19.978 1.00 93.06 85 ARG A C 1
ATOM 668 O O . ARG A 1 85 ? -0.665 -12.102 -20.388 1.00 93.06 85 ARG A O 1
ATOM 675 N N . SER A 1 86 ? 1.430 -11.279 -20.259 1.00 94.75 86 SER A N 1
ATOM 676 C CA . SER A 1 86 ? 2.067 -12.347 -21.031 1.00 94.75 86 SER A CA 1
ATOM 677 C C . SER A 1 86 ? 1.960 -13.693 -20.308 1.00 94.75 86 SER A C 1
ATOM 679 O O . SER A 1 86 ? 1.485 -14.668 -20.889 1.00 94.75 86 SER A O 1
ATOM 681 N N . ALA A 1 87 ? 2.279 -13.734 -19.010 1.00 93.44 87 ALA A N 1
ATOM 682 C CA . ALA A 1 87 ? 2.137 -14.934 -18.188 1.00 93.44 87 ALA A CA 1
ATOM 683 C C . ALA A 1 87 ? 0.687 -15.445 -18.156 1.00 93.44 87 ALA A C 1
ATOM 685 O O . ALA A 1 87 ? 0.452 -16.625 -18.401 1.00 93.44 87 ALA A O 1
ATOM 686 N N . ALA A 1 88 ? -0.290 -14.559 -17.937 1.00 92.19 88 ALA A N 1
ATOM 687 C CA . ALA A 1 88 ? -1.706 -14.922 -17.946 1.00 92.19 88 ALA A CA 1
ATOM 688 C C . ALA A 1 88 ? -2.157 -15.467 -19.313 1.00 92.19 88 ALA A C 1
ATOM 690 O O . ALA A 1 88 ? -2.879 -16.458 -19.373 1.00 92.19 88 ALA A O 1
ATOM 691 N N . SER A 1 89 ? -1.689 -14.871 -20.413 1.00 93.06 89 SER A N 1
ATOM 692 C CA . SER A 1 89 ? -2.011 -15.334 -21.771 1.00 93.06 89 SER A CA 1
ATOM 693 C C . SER A 1 89 ? -1.436 -16.725 -22.057 1.00 93.06 89 SER A C 1
ATOM 695 O O . SER A 1 89 ? -2.117 -17.561 -22.649 1.00 93.06 89 SER A O 1
ATOM 697 N N . ASN A 1 90 ? -0.214 -17.001 -21.590 1.00 93.31 90 ASN A N 1
ATOM 698 C CA . ASN A 1 90 ? 0.413 -18.317 -21.725 1.00 93.31 90 ASN A CA 1
ATOM 699 C C . ASN A 1 90 ? -0.331 -19.394 -20.925 1.00 93.31 90 ASN A C 1
ATOM 701 O O . ASN A 1 90 ? -0.470 -20.515 -21.407 1.00 93.31 90 ASN A O 1
ATOM 705 N N . LEU A 1 91 ? -0.843 -19.057 -19.736 1.00 93.50 91 LEU A N 1
ATOM 706 C CA . LEU A 1 91 ? -1.654 -19.977 -18.934 1.00 93.50 91 LEU A CA 1
ATOM 707 C C . LEU A 1 91 ? -2.984 -20.302 -19.613 1.00 93.50 91 LEU A C 1
ATOM 709 O O . LEU A 1 91 ? -3.342 -21.471 -19.692 1.00 93.50 91 LEU A O 1
ATOM 713 N N . VAL A 1 92 ? -3.666 -19.306 -20.185 1.00 94.38 92 VAL A N 1
ATOM 714 C CA . VAL A 1 92 ? -4.902 -19.537 -20.955 1.00 94.38 92 VAL A CA 1
ATOM 715 C C . VAL A 1 92 ? -4.642 -20.453 -22.151 1.00 94.38 92 VAL A C 1
ATOM 717 O O . VAL A 1 92 ? -5.417 -21.373 -22.393 1.00 94.38 92 VAL A O 1
ATOM 720 N N . ALA A 1 93 ? -3.539 -20.243 -22.876 1.00 92.81 93 ALA A N 1
ATOM 721 C CA . ALA A 1 93 ? -3.151 -21.107 -23.993 1.00 92.81 93 ALA A CA 1
ATOM 722 C C . ALA A 1 93 ? -2.820 -22.545 -23.553 1.00 92.81 93 ALA A C 1
ATOM 724 O O . ALA A 1 93 ? -2.972 -23.475 -24.340 1.00 92.81 93 ALA A O 1
ATOM 725 N N . ALA A 1 94 ? -2.386 -22.723 -22.304 1.00 92.69 94 ALA A N 1
ATOM 726 C CA . ALA A 1 94 ? -2.143 -24.017 -21.678 1.00 92.69 94 ALA A CA 1
ATOM 727 C C . ALA A 1 94 ? -3.380 -24.593 -20.955 1.00 92.69 94 ALA A C 1
ATOM 729 O O . ALA A 1 94 ? -3.242 -25.575 -20.229 1.00 92.69 94 ALA A O 1
ATOM 730 N N . GLU A 1 95 ? -4.562 -23.985 -21.125 1.00 95.06 95 GLU A N 1
ATOM 731 C CA . GLU A 1 95 ? -5.821 -24.360 -20.456 1.00 95.06 95 GLU A CA 1
ATOM 732 C C . GLU A 1 95 ? -5.749 -24.318 -18.913 1.00 95.06 95 GLU A C 1
ATOM 734 O O . GLU A 1 95 ? -6.444 -25.052 -18.211 1.00 95.06 95 GLU A O 1
ATOM 739 N N . GLN A 1 96 ? -4.910 -23.437 -18.365 1.00 93.06 96 GLN A N 1
ATOM 740 C CA . GLN A 1 96 ? -4.756 -23.194 -16.929 1.00 93.06 96 GLN A CA 1
ATOM 741 C C . GLN A 1 96 ? -5.405 -21.870 -16.501 1.00 93.06 96 GLN A C 1
ATOM 743 O O . GLN A 1 96 ? -5.664 -20.984 -17.316 1.00 93.06 96 GLN A O 1
ATOM 748 N N . ASP A 1 97 ? -5.658 -21.725 -15.196 1.00 85.31 97 ASP A N 1
ATOM 749 C CA . ASP A 1 97 ? -6.283 -20.527 -14.632 1.00 85.31 97 ASP A CA 1
ATOM 750 C C . ASP A 1 97 ? -5.346 -19.300 -14.721 1.00 85.31 97 ASP A C 1
ATOM 752 O O . ASP A 1 97 ? -4.293 -19.287 -14.068 1.00 85.31 97 ASP A O 1
ATOM 756 N N . PRO A 1 98 ? -5.712 -18.237 -15.466 1.00 87.12 98 PRO A N 1
ATOM 757 C CA . PRO A 1 98 ? -4.904 -17.024 -15.582 1.00 87.12 98 PRO A CA 1
ATOM 758 C C . PRO A 1 98 ? -4.713 -16.273 -14.263 1.00 87.12 98 PRO A C 1
ATOM 760 O O . PRO A 1 98 ? -3.755 -15.508 -14.151 1.00 87.12 98 PRO A O 1
ATOM 763 N N . ALA A 1 99 ? -5.579 -16.470 -13.261 1.00 82.81 99 ALA A N 1
ATOM 764 C CA . ALA A 1 99 ? -5.431 -15.825 -11.954 1.00 82.81 99 ALA A CA 1
ATOM 765 C C . ALA A 1 99 ? -4.178 -16.307 -11.204 1.00 82.81 99 ALA A C 1
ATOM 767 O O . ALA A 1 99 ? -3.681 -15.624 -10.311 1.00 82.81 99 ALA A O 1
ATOM 768 N N . THR A 1 100 ? -3.632 -17.460 -11.596 1.00 84.12 100 THR A N 1
ATOM 769 C CA . THR A 1 100 ? -2.413 -18.029 -11.012 1.00 84.12 100 THR A CA 1
ATOM 770 C C . THR A 1 100 ? -1.125 -17.503 -11.647 1.00 84.12 100 THR A C 1
ATOM 772 O O . THR A 1 100 ? -0.040 -17.931 -11.247 1.00 84.12 100 THR A O 1
ATOM 775 N N . ALA A 1 101 ? -1.207 -16.570 -12.607 1.00 89.88 101 ALA A N 1
ATOM 776 C CA . ALA A 1 101 ? -0.029 -15.967 -13.223 1.00 89.88 101 ALA A CA 1
ATOM 777 C C . ALA A 1 101 ? 0.872 -15.309 -12.174 1.00 89.88 101 ALA A C 1
ATOM 779 O O . ALA A 1 101 ? 0.450 -14.473 -11.380 1.00 89.88 101 ALA A O 1
ATOM 780 N N . ARG A 1 102 ? 2.152 -15.684 -12.201 1.00 91.25 102 ARG A N 1
ATOM 781 C CA . ARG A 1 102 ? 3.189 -15.115 -11.342 1.00 91.25 102 ARG A CA 1
ATOM 782 C C . ARG A 1 102 ? 4.372 -14.701 -12.194 1.00 91.25 102 ARG A C 1
ATOM 784 O O . ARG A 1 102 ? 4.755 -15.403 -13.126 1.00 91.25 102 ARG A O 1
ATOM 791 N N . VAL A 1 103 ? 4.971 -13.571 -11.840 1.00 95.94 103 VAL A N 1
ATOM 792 C CA . VAL A 1 103 ? 6.194 -13.073 -12.472 1.00 95.94 103 VAL A CA 1
ATOM 793 C C . VAL A 1 103 ? 7.331 -13.218 -11.475 1.00 95.94 103 VAL A C 1
ATOM 795 O O . VAL A 1 103 ? 7.249 -12.720 -10.349 1.00 95.94 103 VAL A O 1
ATOM 798 N N . SER A 1 104 ? 8.394 -13.920 -11.865 1.00 96.06 104 SER A N 1
ATOM 799 C CA . SER A 1 104 ? 9.571 -14.037 -11.010 1.00 96.06 104 SER A CA 1
ATOM 800 C C . SER A 1 104 ? 10.320 -12.703 -10.942 1.00 96.06 104 SER A C 1
ATOM 802 O O . SER A 1 104 ? 10.383 -11.931 -11.906 1.00 96.06 104 SER A O 1
ATOM 804 N N . ARG A 1 105 ? 10.957 -12.435 -9.803 1.00 96.38 105 ARG A N 1
ATOM 805 C CA . ARG A 1 105 ? 11.828 -11.274 -9.606 1.00 96.38 105 ARG A CA 1
ATOM 806 C C . ARG A 1 105 ? 12.964 -11.254 -10.627 1.00 96.38 105 ARG A C 1
ATOM 808 O O . ARG A 1 105 ? 13.341 -10.183 -11.099 1.00 96.38 105 ARG A O 1
ATOM 815 N N . ALA A 1 106 ? 13.508 -12.423 -10.959 1.00 96.44 106 ALA A N 1
ATOM 816 C CA . ALA A 1 106 ? 14.590 -12.560 -11.926 1.00 96.44 106 ALA A CA 1
ATOM 817 C C . ALA A 1 106 ? 14.147 -12.138 -13.335 1.00 96.44 106 ALA A C 1
ATOM 819 O O . ALA A 1 106 ? 14.854 -11.368 -13.988 1.00 96.44 106 ALA A O 1
ATOM 820 N N . ASP A 1 107 ? 12.962 -12.567 -13.772 1.00 97.31 107 ASP A N 1
ATOM 821 C CA . ASP A 1 107 ? 12.423 -12.210 -15.088 1.00 97.31 107 ASP A CA 1
ATOM 822 C C . ASP A 1 107 ? 12.096 -10.725 -15.172 1.00 97.31 107 ASP A C 1
ATOM 824 O O . ASP A 1 107 ? 12.424 -10.067 -16.161 1.00 97.31 107 ASP A O 1
ATOM 828 N N . TRP A 1 108 ? 11.540 -10.156 -14.102 1.00 97.25 108 TRP A N 1
ATOM 829 C CA . TRP A 1 108 ? 11.297 -8.721 -14.043 1.00 97.25 108 TRP A CA 1
ATOM 830 C C . TRP A 1 108 ? 12.600 -7.913 -14.098 1.00 97.25 108 TRP A C 1
ATOM 832 O O . TRP A 1 108 ? 12.702 -6.941 -14.849 1.00 97.25 108 TRP A O 1
ATOM 842 N N . TYR A 1 109 ? 13.641 -8.339 -13.379 1.00 96.81 109 TYR A N 1
ATOM 843 C CA . TYR A 1 109 ? 14.959 -7.696 -13.429 1.00 96.81 109 TYR A CA 1
ATOM 844 C C . TYR A 1 109 ? 15.638 -7.825 -14.793 1.00 96.81 109 TYR A C 1
ATOM 846 O O . TYR A 1 109 ? 16.320 -6.882 -15.214 1.00 96.81 109 TYR A O 1
ATOM 854 N N . ARG A 1 110 ? 15.439 -8.949 -15.489 1.00 97.44 110 ARG A N 1
ATOM 855 C CA . ARG A 1 110 ? 15.895 -9.155 -16.868 1.00 97.44 110 ARG A CA 1
ATOM 856 C C . ARG A 1 110 ? 15.144 -8.234 -17.832 1.00 97.44 110 ARG A C 1
ATOM 858 O O . ARG A 1 110 ? 15.773 -7.575 -18.653 1.00 97.44 110 ARG A O 1
ATOM 865 N N . ALA A 1 111 ? 13.826 -8.102 -17.694 1.00 96.81 111 ALA A N 1
ATOM 866 C CA . ALA A 1 111 ? 13.030 -7.177 -18.502 1.00 96.81 111 ALA A CA 1
ATOM 867 C C . ALA A 1 111 ? 13.443 -5.712 -18.282 1.00 96.81 111 ALA A C 1
ATOM 869 O O . ALA A 1 111 ? 13.579 -4.954 -19.243 1.00 96.81 111 ALA A O 1
ATOM 870 N N . MET A 1 112 ? 13.725 -5.314 -17.036 1.00 97.12 112 MET A N 1
ATOM 871 C CA . MET A 1 112 ? 14.296 -3.995 -16.745 1.00 97.12 112 MET A CA 1
ATOM 872 C C . MET A 1 112 ? 15.660 -3.795 -17.412 1.00 97.12 112 MET A C 1
ATOM 874 O O . MET A 1 112 ? 15.941 -2.719 -17.933 1.00 97.12 112 MET A O 1
ATOM 878 N N . GLU A 1 113 ? 16.517 -4.813 -17.409 1.00 96.50 113 GLU A N 1
ATOM 879 C CA . GLU A 1 113 ? 17.827 -4.746 -18.061 1.00 96.50 113 GLU A CA 1
ATOM 880 C C . GLU A 1 113 ? 17.701 -4.513 -19.565 1.00 96.50 113 GLU A C 1
ATOM 882 O O . GLU A 1 113 ? 18.297 -3.575 -20.092 1.00 96.50 113 GLU A O 1
ATOM 887 N N . HIS A 1 114 ? 16.837 -5.281 -20.233 1.00 96.94 114 HIS A N 1
ATOM 888 C CA . HIS A 1 114 ? 16.521 -5.082 -21.649 1.00 96.94 114 HIS A CA 1
ATOM 889 C C . HIS A 1 114 ? 15.918 -3.701 -21.931 1.00 96.94 114 HIS A C 1
ATOM 891 O O . HIS A 1 114 ? 16.155 -3.123 -22.988 1.00 96.94 114 HIS A O 1
ATOM 897 N N . ALA A 1 115 ? 15.193 -3.129 -20.970 1.00 94.94 115 ALA A N 1
ATOM 898 C CA . ALA A 1 115 ? 14.656 -1.776 -21.050 1.00 94.94 115 ALA A CA 1
ATOM 899 C C . ALA A 1 115 ? 15.681 -0.664 -20.730 1.00 94.94 115 ALA A C 1
ATOM 901 O O . ALA A 1 115 ? 15.300 0.515 -20.700 1.00 94.94 115 ALA A O 1
ATOM 902 N N . GLY A 1 116 ? 16.951 -1.012 -20.492 1.00 95.94 116 GLY A N 1
ATOM 903 C CA . GLY A 1 116 ? 18.068 -0.083 -20.298 1.00 95.94 116 GLY A CA 1
ATOM 904 C C . GLY A 1 116 ? 18.330 0.333 -18.847 1.00 95.94 116 GLY A C 1
ATOM 905 O O . GLY A 1 116 ? 19.027 1.322 -18.609 1.00 95.94 116 GLY A O 1
ATOM 906 N N . PHE A 1 117 ? 17.779 -0.371 -17.856 1.00 95.12 117 PHE A N 1
ATOM 907 C CA . PHE A 1 117 ? 18.026 -0.043 -16.451 1.00 95.12 117 PHE A CA 1
ATOM 908 C C . PHE A 1 117 ? 19.434 -0.461 -16.026 1.00 95.12 117 PHE A C 1
ATOM 910 O O . PHE A 1 117 ? 19.838 -1.613 -16.169 1.00 95.12 117 PHE A O 1
ATOM 917 N N . LYS A 1 118 ? 20.161 0.460 -15.386 1.00 93.56 118 LYS A N 1
ATOM 918 C CA . LYS A 1 118 ? 21.433 0.134 -14.729 1.00 93.56 118 LYS A CA 1
ATOM 919 C C . LYS A 1 118 ? 21.186 -0.716 -13.471 1.00 93.56 118 LYS A C 1
ATOM 921 O O . LYS A 1 118 ? 20.222 -0.436 -12.752 1.00 93.56 118 LYS A O 1
ATOM 926 N N . PRO A 1 119 ? 22.077 -1.664 -13.120 1.00 89.31 119 PRO A N 1
ATOM 927 C CA . PRO A 1 119 ? 21.923 -2.523 -11.944 1.00 89.31 119 PRO A CA 1
ATOM 928 C C . PRO A 1 119 ? 21.513 -1.821 -10.635 1.00 89.31 119 PRO A C 1
ATOM 930 O O . PRO A 1 119 ? 20.526 -2.265 -10.048 1.00 89.31 119 PRO A O 1
ATOM 933 N N . PRO A 1 120 ? 22.149 -0.712 -10.194 1.00 90.50 120 PRO A N 1
ATOM 934 C CA . PRO A 1 120 ? 21.750 -0.040 -8.950 1.00 90.50 120 PRO A CA 1
ATOM 935 C C . PRO A 1 120 ? 20.340 0.564 -9.018 1.00 90.50 120 PRO A C 1
ATOM 937 O O . PRO A 1 120 ? 19.603 0.541 -8.035 1.00 90.50 120 PRO A O 1
ATOM 940 N N . ARG A 1 121 ? 19.918 1.037 -10.200 1.00 91.06 121 ARG A N 1
ATOM 941 C CA . ARG A 1 121 ? 18.599 1.654 -10.395 1.00 91.06 121 ARG A CA 1
ATOM 942 C C . ARG A 1 121 ? 17.457 0.649 -10.286 1.00 91.06 121 ARG A C 1
ATOM 944 O O . ARG A 1 121 ? 16.375 1.039 -9.862 1.00 91.06 121 ARG A O 1
ATOM 951 N N . ARG A 1 122 ? 17.688 -0.626 -10.623 1.00 93.69 122 ARG A N 1
ATOM 952 C CA . ARG A 1 122 ? 16.680 -1.696 -10.489 1.00 93.69 122 ARG A CA 1
ATOM 953 C C . ARG A 1 122 ? 16.293 -1.905 -9.026 1.00 93.69 122 ARG A C 1
ATOM 955 O O . ARG A 1 122 ? 15.118 -1.826 -8.679 1.00 93.69 122 ARG A O 1
ATOM 962 N N . SER A 1 123 ? 17.294 -2.084 -8.162 1.00 92.00 123 SER A N 1
ATOM 963 C CA . SER A 1 123 ? 17.087 -2.286 -6.725 1.00 92.00 123 SER A CA 1
ATOM 964 C C . SER A 1 123 ? 16.466 -1.061 -6.051 1.00 92.00 123 SER A C 1
ATOM 966 O O . SER A 1 123 ? 15.574 -1.208 -5.218 1.00 92.00 123 SER A O 1
ATOM 968 N N . GLU A 1 124 ? 16.890 0.148 -6.436 1.00 91.81 124 GLU A N 1
ATOM 969 C CA . GLU A 1 124 ? 16.277 1.397 -5.966 1.00 91.81 124 GLU A CA 1
ATOM 970 C C . GLU A 1 124 ? 14.803 1.502 -6.370 1.00 91.81 124 GLU A C 1
ATOM 972 O O . GLU A 1 124 ? 13.966 1.788 -5.515 1.00 91.81 124 GLU A O 1
ATOM 977 N N . CYS A 1 125 ? 14.477 1.237 -7.642 1.00 92.94 125 CYS A N 1
ATOM 978 C CA . CYS A 1 125 ? 13.096 1.273 -8.123 1.00 92.94 125 CYS A CA 1
ATOM 979 C C . CYS A 1 125 ? 12.232 0.248 -7.392 1.00 92.94 125 CYS A C 1
ATOM 981 O O . CYS A 1 125 ? 11.159 0.611 -6.924 1.00 92.94 125 CYS A O 1
ATOM 983 N N . LYS A 1 126 ? 12.705 -0.995 -7.217 1.00 94.38 126 LYS A N 1
ATOM 984 C CA . LYS A 1 126 ? 11.971 -2.013 -6.450 1.00 94.38 126 LYS A CA 1
ATOM 985 C C . LYS A 1 126 ? 11.681 -1.537 -5.028 1.00 94.38 126 LYS A C 1
ATOM 987 O O . LYS A 1 126 ? 10.534 -1.571 -4.598 1.00 94.38 126 LYS A O 1
ATOM 992 N N . ARG A 1 127 ? 12.712 -1.084 -4.306 1.00 93.12 127 ARG A N 1
ATOM 993 C CA . ARG A 1 127 ? 12.574 -0.624 -2.916 1.00 93.12 127 ARG A CA 1
ATOM 994 C C . ARG A 1 127 ? 11.564 0.513 -2.800 1.00 93.12 127 ARG A C 1
ATOM 996 O O . ARG A 1 127 ? 10.765 0.516 -1.872 1.00 93.12 127 ARG A O 1
ATOM 1003 N N . GLU A 1 128 ? 11.594 1.459 -3.731 1.00 91.12 128 GLU A N 1
ATOM 1004 C CA . GLU A 1 128 ? 10.678 2.597 -3.714 1.00 91.12 128 GLU A CA 1
ATOM 1005 C C . GLU A 1 128 ? 9.244 2.202 -4.093 1.00 91.12 128 GLU A C 1
ATOM 1007 O O . GLU A 1 128 ? 8.302 2.688 -3.479 1.00 91.12 128 GLU A O 1
ATOM 1012 N N . LEU A 1 129 ? 9.060 1.283 -5.045 1.00 91.88 129 LEU A N 1
ATOM 1013 C CA . LEU A 1 129 ? 7.739 0.758 -5.405 1.00 91.88 129 LEU A CA 1
ATOM 1014 C C . LEU A 1 129 ? 7.110 -0.061 -4.264 1.00 91.88 129 LEU A C 1
ATOM 1016 O O . LEU A 1 129 ? 5.919 0.095 -4.010 1.00 91.88 129 LEU A O 1
ATOM 1020 N N . LEU A 1 130 ? 7.908 -0.862 -3.546 1.00 91.44 130 LEU A N 1
ATOM 1021 C CA . LEU A 1 130 ? 7.484 -1.556 -2.321 1.00 91.44 130 LEU A CA 1
ATOM 1022 C C . LEU A 1 130 ? 7.118 -0.556 -1.222 1.00 91.44 130 LEU A C 1
ATOM 1024 O O . LEU A 1 130 ? 6.047 -0.643 -0.635 1.00 91.44 130 LEU A O 1
ATOM 1028 N N . ARG A 1 131 ? 7.980 0.442 -0.978 1.00 87.06 131 ARG A N 1
ATOM 1029 C CA . ARG A 1 131 ? 7.728 1.506 0.007 1.00 87.06 131 ARG A CA 1
ATOM 1030 C C . ARG A 1 131 ? 6.425 2.261 -0.281 1.00 87.06 131 ARG A C 1
ATOM 1032 O O . ARG A 1 131 ? 5.772 2.711 0.652 1.00 87.06 131 ARG A O 1
ATOM 1039 N N . ARG A 1 132 ? 6.072 2.428 -1.558 1.00 84.06 132 ARG A N 1
ATOM 1040 C CA . ARG A 1 132 ? 4.831 3.081 -2.004 1.00 84.06 132 ARG A CA 1
ATOM 1041 C C . ARG A 1 132 ? 3.616 2.149 -2.037 1.00 84.06 132 ARG A C 1
ATOM 1043 O O . ARG A 1 132 ? 2.539 2.631 -2.365 1.00 84.06 132 ARG A O 1
ATOM 1050 N N . GLY A 1 133 ? 3.778 0.856 -1.748 1.00 87.62 133 GLY A N 1
ATOM 1051 C CA . GLY A 1 133 ? 2.692 -0.126 -1.802 1.00 87.62 133 GLY A CA 1
ATOM 1052 C C . GLY A 1 133 ? 2.128 -0.340 -3.208 1.00 87.62 133 GLY A C 1
ATOM 1053 O O . GLY A 1 133 ? 0.953 -0.629 -3.355 1.00 87.62 133 GLY A O 1
ATOM 1054 N N . LEU A 1 134 ? 2.932 -0.143 -4.260 1.00 88.75 134 LEU A N 1
ATOM 1055 C CA . LEU A 1 134 ? 2.493 -0.341 -5.654 1.00 88.75 134 LEU A CA 1
ATOM 1056 C C . LEU A 1 134 ? 2.773 -1.760 -6.158 1.00 88.75 134 LEU A C 1
ATOM 1058 O O . LEU A 1 134 ? 2.218 -2.198 -7.166 1.00 88.75 134 LEU A O 1
ATOM 1062 N N . ILE A 1 135 ? 3.660 -2.470 -5.469 1.00 93.00 135 ILE A N 1
ATOM 1063 C CA . ILE A 1 135 ? 4.004 -3.864 -5.728 1.00 93.00 135 ILE A CA 1
ATOM 1064 C C . ILE A 1 135 ? 4.107 -4.604 -4.400 1.00 93.00 135 ILE A C 1
ATOM 1066 O O . ILE A 1 135 ? 4.433 -3.991 -3.382 1.00 93.00 135 ILE A O 1
ATOM 1070 N N . THR A 1 136 ? 3.921 -5.916 -4.450 1.00 91.44 136 THR A N 1
ATOM 1071 C CA . THR A 1 136 ? 4.098 -6.828 -3.316 1.00 91.44 136 THR A CA 1
ATOM 1072 C C . THR A 1 136 ? 5.098 -7.924 -3.711 1.00 91.44 136 THR A C 1
ATOM 1074 O O . THR A 1 136 ? 5.148 -8.338 -4.874 1.00 91.44 136 THR A O 1
ATOM 1077 N N . GLU A 1 137 ? 5.946 -8.366 -2.776 1.00 92.38 137 GLU A N 1
ATOM 1078 C CA . GLU A 1 137 ? 6.944 -9.432 -2.986 1.00 92.38 137 GLU A CA 1
ATOM 1079 C C . GLU A 1 137 ? 6.555 -10.657 -2.150 1.00 92.38 137 GLU A C 1
ATOM 1081 O O . GLU A 1 137 ? 6.362 -10.552 -0.940 1.00 92.38 137 GLU A O 1
ATOM 1086 N N . PHE A 1 138 ? 6.463 -11.821 -2.795 1.00 87.19 138 PHE A N 1
ATOM 1087 C CA . PHE A 1 138 ? 6.145 -13.099 -2.156 1.00 87.19 138 PHE A CA 1
ATOM 1088 C C . PHE A 1 138 ? 7.219 -14.122 -2.539 1.00 87.19 138 PHE A C 1
ATOM 1090 O O . PHE A 1 138 ? 7.170 -14.739 -3.608 1.00 87.19 138 PHE A O 1
ATOM 1097 N N . GLY A 1 139 ? 8.230 -14.275 -1.682 1.00 90.38 139 GLY A N 1
ATOM 1098 C CA . GLY A 1 139 ? 9.404 -15.100 -1.979 1.00 90.38 139 GLY A CA 1
ATOM 1099 C C . GLY A 1 139 ? 10.187 -14.550 -3.176 1.00 90.38 139 GLY A C 1
ATOM 1100 O O . GLY A 1 139 ? 10.668 -13.420 -3.140 1.00 90.38 139 GLY A O 1
ATOM 1101 N N . ASP A 1 140 ? 10.300 -15.345 -4.241 1.00 92.56 140 ASP A N 1
ATOM 1102 C CA . ASP A 1 140 ? 10.971 -14.950 -5.486 1.00 92.56 140 ASP A CA 1
ATOM 1103 C C . ASP A 1 140 ? 10.028 -14.343 -6.533 1.00 92.56 140 ASP A C 1
ATOM 1105 O O . ASP A 1 140 ? 10.455 -14.070 -7.656 1.00 92.56 140 ASP A O 1
ATOM 1109 N N . PHE A 1 141 ? 8.760 -14.112 -6.193 1.00 94.12 141 PHE A N 1
ATOM 1110 C CA . PHE A 1 141 ? 7.765 -13.546 -7.100 1.00 94.12 141 PHE A CA 1
ATOM 1111 C C . PHE A 1 141 ? 7.417 -12.108 -6.730 1.00 94.12 141 PHE A C 1
ATOM 1113 O O . PHE A 1 141 ? 7.439 -11.722 -5.560 1.00 94.12 141 PHE A O 1
ATOM 1120 N N . VAL A 1 142 ? 7.077 -11.317 -7.745 1.00 94.88 142 VAL A N 1
ATOM 1121 C CA . VAL A 1 142 ? 6.634 -9.929 -7.592 1.00 94.88 142 VAL A CA 1
ATOM 1122 C C . VAL A 1 142 ? 5.297 -9.762 -8.300 1.00 94.88 142 VAL A C 1
ATOM 1124 O O . VAL A 1 142 ? 5.136 -10.196 -9.441 1.00 94.88 142 VAL A O 1
ATOM 1127 N N . ALA A 1 143 ? 4.350 -9.117 -7.627 1.00 91.38 143 ALA A N 1
ATOM 1128 C CA . ALA A 1 143 ? 3.029 -8.809 -8.156 1.00 91.38 143 ALA A CA 1
ATOM 1129 C C . ALA A 1 143 ? 2.734 -7.311 -8.030 1.00 91.38 143 ALA A C 1
ATOM 1131 O O . ALA A 1 143 ? 3.327 -6.612 -7.208 1.00 91.38 143 ALA A O 1
ATOM 1132 N N . LEU A 1 144 ? 1.814 -6.817 -8.857 1.00 90.88 144 LEU A N 1
ATOM 1133 C CA . LEU A 1 144 ? 1.224 -5.497 -8.651 1.00 90.88 144 LEU A CA 1
ATOM 1134 C C . LEU A 1 144 ? 0.348 -5.563 -7.397 1.00 90.88 144 LEU A C 1
ATOM 1136 O O . LEU A 1 144 ? -0.449 -6.493 -7.265 1.00 90.88 144 LEU A O 1
ATOM 1140 N N . SER A 1 145 ? 0.490 -4.589 -6.498 1.00 84.75 145 SER A N 1
ATOM 1141 C CA . SER A 1 145 ? -0.416 -4.484 -5.358 1.00 84.75 145 SER A CA 1
ATOM 1142 C C . SER A 1 145 ? -1.764 -4.024 -5.899 1.00 84.75 145 SER A C 1
ATOM 1144 O O . SER A 1 145 ? -1.912 -2.912 -6.408 1.00 84.75 145 SER A O 1
ATOM 1146 N N . ASN A 1 146 ? -2.728 -4.936 -5.890 1.00 65.19 146 ASN A N 1
ATOM 1147 C CA . ASN A 1 146 ? -4.122 -4.641 -6.160 1.00 65.19 146 ASN A CA 1
ATOM 1148 C C . ASN A 1 146 ? -4.841 -4.881 -4.829 1.00 65.19 146 ASN A C 1
ATOM 1150 O O . ASN A 1 146 ? -4.628 -5.944 -4.239 1.00 65.19 146 ASN A O 1
ATOM 1154 N N . PRO A 1 147 ? -5.721 -3.979 -4.366 1.00 47.28 147 PRO A N 1
ATOM 1155 C CA . PRO A 1 147 ? -6.345 -4.097 -3.045 1.00 47.28 147 PRO A CA 1
ATOM 1156 C C . PRO A 1 147 ? -7.198 -5.369 -2.870 1.00 47.28 147 PRO A C 1
ATOM 1158 O O . PRO A 1 147 ? -7.609 -5.689 -1.763 1.00 47.28 147 PRO A O 1
ATOM 1161 N N . VAL A 1 148 ? -7.467 -6.110 -3.952 1.00 39.50 148 VAL A N 1
ATOM 1162 C CA . VAL A 1 148 ? -8.258 -7.350 -3.950 1.00 39.50 148 VAL A CA 1
ATOM 1163 C C . VAL A 1 148 ? -7.386 -8.615 -3.840 1.00 39.50 148 VAL A C 1
ATOM 1165 O O . VAL A 1 148 ? -7.857 -9.639 -3.351 1.00 39.50 148 VAL A O 1
ATOM 1168 N N . THR A 1 149 ? -6.119 -8.577 -4.271 1.00 43.59 149 THR A N 1
ATOM 1169 C CA . THR A 1 149 ? -5.285 -9.790 -4.420 1.00 43.59 149 THR A CA 1
ATOM 1170 C C . THR A 1 149 ? -4.522 -10.165 -3.146 1.00 43.59 149 THR A C 1
ATOM 1172 O O . THR A 1 149 ? -4.217 -11.344 -2.942 1.00 43.59 149 THR A O 1
ATOM 1175 N N . ASP A 1 150 ? -4.242 -9.189 -2.276 1.00 42.09 150 ASP A N 1
ATOM 1176 C CA . ASP A 1 150 ? -3.495 -9.425 -1.033 1.00 42.09 150 ASP A CA 1
ATOM 1177 C C . ASP A 1 150 ? -4.279 -10.348 -0.072 1.00 42.09 150 ASP A C 1
ATOM 1179 O O . ASP A 1 150 ? -3.688 -11.246 0.521 1.00 42.09 150 ASP A O 1
ATOM 1183 N N . PHE A 1 151 ? -5.620 -10.281 -0.060 1.00 35.28 151 PHE A N 1
ATOM 1184 C CA . PHE A 1 151 ? -6.465 -11.201 0.720 1.00 35.28 151 PHE A CA 1
ATOM 1185 C C . PHE A 1 151 ? -6.404 -12.651 0.212 1.00 35.28 151 PHE A C 1
ATOM 1187 O O . PHE A 1 151 ? -6.274 -13.591 0.990 1.00 35.28 151 PHE A O 1
ATOM 1194 N N . VAL A 1 152 ? -6.471 -12.857 -1.108 1.00 40.38 152 VAL A N 1
ATOM 1195 C CA . VAL A 1 152 ? -6.499 -14.206 -1.701 1.00 40.38 152 VAL A CA 1
ATOM 1196 C C . VAL A 1 152 ? -5.155 -14.910 -1.512 1.00 40.38 152 VAL A C 1
ATOM 1198 O O . VAL A 1 152 ? -5.114 -16.109 -1.254 1.00 40.38 152 VAL A O 1
ATOM 1201 N N . THR A 1 153 ? -4.046 -14.174 -1.589 1.00 46.88 153 THR A N 1
ATOM 1202 C CA . THR A 1 153 ? -2.705 -14.763 -1.476 1.00 46.88 153 THR A CA 1
ATOM 1203 C C . THR A 1 153 ? -2.368 -15.127 -0.032 1.00 46.88 153 THR A C 1
ATOM 1205 O O . THR A 1 153 ? -1.821 -16.206 0.207 1.00 46.88 153 THR A O 1
ATOM 1208 N N . GLU A 1 154 ? -2.726 -14.280 0.935 1.00 41.69 154 GLU A N 1
ATOM 1209 C CA . GLU A 1 154 ? -2.488 -14.547 2.355 1.00 41.69 154 GLU A CA 1
ATOM 1210 C C . GLU A 1 154 ? -3.385 -15.688 2.858 1.00 41.69 154 GLU A C 1
ATOM 1212 O O . GLU A 1 154 ? -2.872 -16.657 3.414 1.00 41.69 154 GLU A O 1
ATOM 1217 N N . VAL A 1 155 ? -4.679 -15.688 2.504 1.00 39.81 155 VAL A N 1
ATOM 1218 C CA . VAL A 1 155 ? -5.611 -16.785 2.828 1.00 39.81 155 VAL A CA 1
ATOM 1219 C C . VAL A 1 155 ? -5.182 -18.109 2.193 1.00 39.81 155 VAL A C 1
ATOM 1221 O O . VAL A 1 155 ? -5.214 -19.136 2.865 1.00 39.81 155 VAL A O 1
ATOM 1224 N N . ILE A 1 156 ? -4.729 -18.126 0.934 1.00 44.53 156 ILE A N 1
ATOM 1225 C CA . ILE A 1 156 ? -4.243 -19.365 0.299 1.00 44.53 156 ILE A CA 1
ATOM 1226 C C . ILE A 1 156 ? -2.947 -19.853 0.960 1.00 44.53 156 ILE A C 1
ATOM 1228 O O . ILE A 1 156 ? -2.768 -21.057 1.132 1.00 44.53 156 ILE A O 1
ATOM 1232 N N . THR A 1 157 ? -2.045 -18.956 1.363 1.00 49.53 157 THR A N 1
ATOM 1233 C CA . THR A 1 157 ? -0.786 -19.345 2.023 1.00 49.53 157 THR A CA 1
ATOM 1234 C C . THR A 1 157 ? -1.038 -19.883 3.439 1.00 49.53 157 THR A C 1
ATOM 1236 O O . THR A 1 157 ? -0.425 -20.877 3.835 1.00 49.53 157 THR A O 1
ATOM 1239 N N . GLU A 1 158 ? -1.983 -19.289 4.171 1.00 39.97 158 GLU A N 1
ATOM 1240 C CA . GLU A 1 158 ? -2.455 -19.748 5.484 1.00 39.97 158 GLU A CA 1
ATOM 1241 C C . GLU A 1 158 ? -3.186 -21.103 5.377 1.00 39.97 158 GLU A C 1
ATOM 1243 O O . GLU A 1 158 ? -2.934 -22.028 6.156 1.00 39.97 158 GLU A O 1
ATOM 1248 N N . GLN A 1 159 ? -4.045 -21.269 4.362 1.00 38.47 159 GLN A N 1
ATOM 1249 C CA . GLN A 1 159 ? -4.781 -22.514 4.117 1.00 38.47 159 GLN A CA 1
ATOM 1250 C C . GLN A 1 159 ? -3.885 -23.657 3.633 1.00 38.47 159 GLN A C 1
ATOM 1252 O O . GLN A 1 159 ? -4.091 -24.805 4.019 1.00 38.47 159 GLN A O 1
ATOM 1257 N N . LEU A 1 160 ? -2.844 -23.377 2.847 1.00 43.72 160 LEU A N 1
ATOM 1258 C CA . LEU A 1 160 ? -1.882 -24.403 2.438 1.00 43.72 16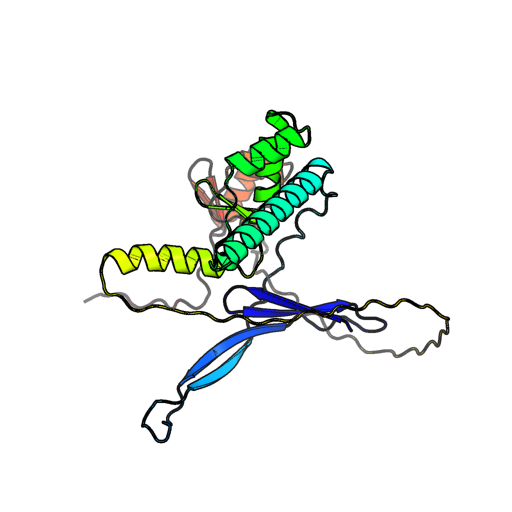0 LEU A CA 1
ATOM 1259 C C . LEU A 1 160 ? -1.031 -24.886 3.619 1.00 43.72 160 LEU A C 1
ATOM 1261 O O . LEU A 1 160 ? -0.833 -26.093 3.748 1.00 43.72 160 LEU A O 1
ATOM 1265 N N . ARG A 1 161 ? -0.615 -23.988 4.526 1.00 47.16 161 ARG A N 1
ATOM 1266 C CA . ARG A 1 161 ? 0.088 -24.357 5.773 1.00 47.16 161 ARG A CA 1
ATOM 1267 C C . ARG A 1 161 ? -0.770 -25.187 6.725 1.00 47.16 161 ARG A C 1
ATOM 1269 O O . ARG A 1 161 ? -0.237 -26.010 7.461 1.00 47.16 161 ARG A O 1
ATOM 1276 N N . THR A 1 162 ? -2.084 -24.980 6.724 1.00 45.00 162 THR A N 1
ATOM 1277 C CA . THR A 1 162 ? -3.017 -25.741 7.570 1.00 45.00 162 THR A CA 1
ATOM 1278 C C . THR A 1 162 ? -3.505 -27.037 6.909 1.00 45.00 162 THR A C 1
ATOM 1280 O O . THR A 1 162 ? -3.792 -27.999 7.621 1.00 45.00 162 THR A O 1
ATOM 1283 N N . SER A 1 163 ? -3.523 -27.132 5.571 1.00 43.09 163 SER A N 1
ATOM 1284 C CA . SER A 1 163 ? -3.967 -28.344 4.854 1.00 43.09 163 SER A CA 1
ATOM 1285 C C . SER A 1 163 ? -2.918 -29.459 4.745 1.00 43.09 163 SER A C 1
ATOM 1287 O O . SER A 1 163 ? -3.296 -30.606 4.498 1.00 43.09 163 SER A O 1
ATOM 1289 N N . GLU A 1 164 ? -1.632 -29.189 5.022 1.00 46.03 164 GLU A N 1
ATOM 1290 C CA . GLU A 1 164 ? -0.621 -30.256 5.176 1.00 46.03 164 GLU A CA 1
ATOM 1291 C C . GLU A 1 164 ? -0.947 -31.224 6.334 1.00 46.03 164 GLU A C 1
ATOM 1293 O O . GLU A 1 164 ? -0.346 -32.292 6.421 1.00 46.03 164 GLU A O 1
ATOM 1298 N N . ASN A 1 165 ? -1.961 -30.917 7.157 1.00 49.50 165 ASN A N 1
ATOM 1299 C CA . ASN A 1 165 ? -2.447 -31.775 8.237 1.00 49.50 165 ASN A CA 1
ATOM 1300 C C . ASN A 1 165 ? -3.902 -32.269 8.116 1.00 49.50 165 ASN A C 1
ATOM 1302 O O . ASN A 1 165 ? -4.405 -32.868 9.068 1.00 49.50 165 ASN A O 1
ATOM 1306 N N . GLY A 1 166 ? -4.596 -32.119 6.980 1.00 38.78 166 GLY A N 1
ATOM 1307 C CA . GLY A 1 166 ? -5.919 -32.743 6.886 1.00 38.78 166 GLY A CA 1
ATOM 1308 C C . GLY A 1 166 ? -6.793 -32.394 5.690 1.00 38.78 166 GLY A C 1
ATOM 1309 O O . GLY A 1 166 ? -7.404 -31.338 5.643 1.00 38.78 166 GLY A O 1
ATOM 1310 N N . ASN A 1 167 ? -6.985 -33.414 4.856 1.00 36.81 167 ASN A N 1
ATOM 1311 C CA . ASN A 1 167 ? -8.150 -33.686 4.013 1.00 36.81 167 ASN A CA 1
ATOM 1312 C C . ASN A 1 167 ? -8.391 -32.822 2.755 1.00 36.81 167 ASN A C 1
ATOM 1314 O O . ASN A 1 167 ? -8.430 -31.597 2.760 1.00 36.81 167 ASN A O 1
ATOM 1318 N N . ARG A 1 168 ? -8.614 -33.538 1.648 1.00 41.19 168 ARG A N 1
ATOM 1319 C CA . ARG A 1 168 ? -8.882 -33.025 0.302 1.00 41.19 168 ARG A CA 1
ATOM 1320 C C . ARG A 1 168 ? -10.338 -32.586 0.203 1.00 41.19 168 ARG A C 1
ATOM 1322 O O . ARG A 1 168 ? -11.196 -33.455 0.251 1.00 41.19 168 ARG A O 1
ATOM 1329 N N . ASN A 1 169 ? -10.608 -31.306 -0.041 1.00 34.56 169 ASN A N 1
ATOM 1330 C CA . ASN A 1 169 ? -11.827 -30.858 -0.720 1.00 34.56 169 ASN A CA 1
ATOM 1331 C C . ASN A 1 169 ? -11.519 -29.595 -1.535 1.00 34.56 169 ASN A C 1
ATOM 1333 O O . ASN A 1 169 ? -10.977 -28.623 -1.016 1.00 34.56 169 ASN A O 1
ATOM 1337 N N . GLY A 1 170 ? -11.802 -29.654 -2.837 1.00 32.34 170 GLY A N 1
ATOM 1338 C CA . GLY A 1 170 ? -11.472 -28.608 -3.801 1.00 32.34 170 GLY A CA 1
ATOM 1339 C C . GLY A 1 170 ? -12.376 -27.385 -3.672 1.00 32.34 170 GLY A C 1
ATOM 1340 O O . GLY A 1 170 ? -13.598 -27.507 -3.631 1.00 32.34 170 GLY A O 1
ATOM 1341 N N . VAL A 1 171 ? -11.761 -26.204 -3.664 1.00 31.91 171 VAL A N 1
ATOM 1342 C CA . VAL A 1 171 ? -12.446 -24.910 -3.730 1.00 31.91 171 VAL A CA 1
ATOM 1343 C C . VAL A 1 171 ? -12.323 -24.389 -5.162 1.00 31.91 171 VAL A C 1
ATOM 1345 O O . VAL A 1 171 ? -11.225 -24.134 -5.646 1.00 31.91 171 VAL A O 1
ATOM 1348 N N . THR A 1 172 ? -13.449 -24.267 -5.870 1.00 27.97 172 THR A N 1
ATOM 1349 C CA . THR A 1 172 ? -13.535 -23.614 -7.187 1.00 27.97 172 THR A CA 1
ATOM 1350 C C . THR A 1 172 ? -14.202 -22.255 -7.007 1.00 27.97 172 THR A C 1
ATOM 1352 O O . THR A 1 172 ? -15.380 -22.195 -6.666 1.00 27.97 172 THR A O 1
ATOM 1355 N N . LEU A 1 173 ? -13.477 -21.166 -7.263 1.00 28.61 173 LEU A N 1
ATOM 1356 C CA . LEU A 1 173 ? -14.040 -19.815 -7.291 1.00 28.61 173 LEU A CA 1
ATOM 1357 C C . LEU A 1 173 ? -14.190 -19.363 -8.749 1.00 28.61 173 LEU A C 1
ATOM 1359 O O . LEU A 1 173 ? -13.210 -19.250 -9.478 1.00 28.61 173 LEU A O 1
ATOM 1363 N N . ARG A 1 174 ? -15.433 -19.127 -9.186 1.00 27.41 174 ARG A N 1
ATOM 1364 C CA . ARG A 1 174 ? -15.751 -18.526 -10.491 1.00 27.41 174 ARG A CA 1
ATOM 1365 C C . ARG A 1 174 ? -15.914 -17.017 -10.314 1.00 27.41 174 ARG A C 1
ATOM 1367 O O . ARG A 1 174 ? -16.802 -16.594 -9.581 1.00 27.41 174 ARG A O 1
ATOM 1374 N N . TYR A 1 175 ? -15.126 -16.220 -11.032 1.00 31.42 175 TYR A N 1
ATOM 1375 C CA . TYR A 1 175 ? -15.305 -14.769 -11.119 1.00 31.42 175 TYR A CA 1
ATOM 1376 C C . TYR A 1 175 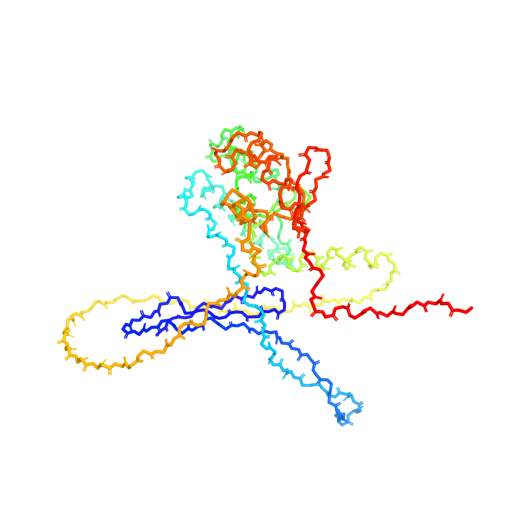? -15.610 -14.363 -12.561 1.00 31.42 175 TYR A C 1
ATOM 1378 O O . TYR A 1 175 ? -14.819 -14.612 -13.467 1.00 31.42 175 TYR A O 1
ATOM 1386 N N . GLY A 1 176 ? -16.764 -13.728 -12.767 1.00 28.14 176 GLY A N 1
ATOM 1387 C CA . GLY A 1 176 ? -17.108 -13.026 -13.998 1.00 28.14 176 GLY A CA 1
ATOM 1388 C C . GLY A 1 176 ? -17.337 -11.554 -13.684 1.00 28.14 176 GLY A C 1
ATOM 1389 O O . GLY A 1 176 ? -18.245 -11.237 -12.923 1.00 28.14 176 GLY A O 1
ATOM 1390 N N . VAL A 1 177 ? -16.533 -10.660 -14.262 1.00 26.67 177 VAL A N 1
ATOM 1391 C CA . VAL A 1 177 ? -16.832 -9.222 -14.309 1.00 26.67 177 VAL A CA 1
ATOM 1392 C C . VAL A 1 177 ? -16.439 -8.686 -15.684 1.00 26.67 177 VAL A C 1
ATOM 1394 O O . VAL A 1 177 ? -15.280 -8.749 -16.085 1.00 26.67 177 VAL A O 1
ATOM 1397 N N . SER A 1 178 ? -17.443 -8.175 -16.398 1.00 25.47 178 SER A N 1
ATOM 1398 C CA . SER A 1 178 ? -17.333 -7.474 -17.678 1.00 25.47 178 SER A CA 1
ATOM 1399 C C . SER A 1 178 ? -17.240 -5.970 -17.413 1.00 25.47 178 SER A C 1
ATOM 1401 O O . SER A 1 178 ? -18.096 -5.419 -16.724 1.00 25.47 178 SER A O 1
ATOM 1403 N N . LEU A 1 179 ? -16.215 -5.307 -17.951 1.00 28.19 179 LEU A N 1
ATOM 1404 C CA . LEU A 1 179 ? -16.035 -3.854 -17.891 1.00 28.19 179 LEU A CA 1
ATOM 1405 C C . LEU A 1 179 ? -16.171 -3.281 -19.303 1.00 28.19 179 LEU A C 1
ATOM 1407 O O . LEU A 1 179 ? -15.296 -3.494 -20.139 1.00 28.19 179 LEU A O 1
ATOM 1411 N N . GLU A 1 180 ? -17.229 -2.510 -19.553 1.00 26.05 180 GLU A N 1
ATOM 1412 C CA . GLU A 1 180 ? -17.258 -1.569 -20.672 1.00 26.05 180 GLU A CA 1
ATOM 1413 C C . GLU A 1 180 ? -17.219 -0.135 -20.142 1.00 26.05 180 GLU A C 1
ATOM 1415 O O . GLU A 1 180 ? -18.140 0.354 -19.491 1.00 26.05 180 GLU A O 1
ATOM 1420 N N . THR A 1 181 ? -16.116 0.541 -20.447 1.00 29.39 181 THR A N 1
ATOM 1421 C CA . THR A 1 181 ? -15.883 1.961 -20.195 1.00 29.39 181 THR A CA 1
ATOM 1422 C C . THR A 1 181 ? -16.140 2.728 -21.488 1.00 29.39 181 THR A C 1
ATOM 1424 O O . THR A 1 181 ? -15.531 2.419 -22.515 1.00 29.39 181 THR A O 1
ATOM 1427 N N . ARG A 1 182 ? -16.960 3.784 -21.460 1.00 24.89 182 ARG A N 1
ATOM 1428 C CA . ARG A 1 182 ? -16.947 4.812 -22.514 1.00 24.89 182 ARG A CA 1
ATOM 1429 C C . ARG A 1 182 ? -16.944 6.221 -21.930 1.00 24.89 182 ARG A C 1
ATOM 1431 O O . ARG A 1 182 ? -17.863 6.635 -21.235 1.00 24.89 182 ARG A O 1
ATOM 1438 N N . ASN A 1 183 ? -15.874 6.934 -22.275 1.00 28.97 183 ASN A N 1
ATOM 1439 C CA . ASN A 1 183 ? -15.696 8.378 -22.159 1.00 28.97 183 ASN A CA 1
ATOM 1440 C C . ASN A 1 183 ? -16.676 9.131 -23.066 1.00 28.97 183 ASN A C 1
ATOM 1442 O O . ASN A 1 183 ? -16.943 8.663 -24.173 1.00 28.97 183 ASN A O 1
ATOM 1446 N N . SER A 1 184 ? -17.068 10.352 -22.684 1.00 27.66 184 SER A N 1
ATOM 1447 C CA . SER A 1 184 ? -17.238 11.475 -23.622 1.00 27.66 184 SER A CA 1
ATOM 1448 C C . SER A 1 184 ? -17.252 12.832 -22.909 1.00 27.66 184 SER A C 1
ATOM 1450 O O . SER A 1 184 ? -17.807 12.993 -21.828 1.00 27.66 184 SER A O 1
ATOM 1452 N N . VAL A 1 185 ? -16.595 13.794 -23.555 1.00 29.81 185 VAL A N 1
ATOM 1453 C CA . VAL A 1 185 ? -16.334 15.184 -23.160 1.00 29.81 185 VAL A CA 1
ATOM 1454 C C . VAL A 1 185 ? -17.312 16.097 -23.897 1.00 29.81 185 VAL A C 1
ATOM 1456 O O . VAL A 1 185 ? -17.402 15.963 -25.113 1.00 29.81 185 VAL A O 1
ATOM 1459 N N . THR A 1 186 ? -17.942 17.085 -23.244 1.00 28.45 186 THR A N 1
ATOM 1460 C CA . THR A 1 186 ? -18.155 18.433 -23.832 1.00 28.45 186 THR A CA 1
ATOM 1461 C C . THR A 1 186 ? -18.531 19.483 -22.778 1.00 28.45 186 THR A C 1
ATOM 1463 O O . THR A 1 186 ? -19.269 19.213 -21.836 1.00 28.45 186 THR A O 1
ATOM 1466 N N . ALA A 1 187 ? -17.981 20.686 -22.950 1.00 28.28 187 ALA A N 1
ATOM 1467 C CA . ALA A 1 187 ? -18.231 21.900 -22.176 1.00 28.28 187 ALA A CA 1
ATOM 1468 C C . ALA A 1 187 ? -19.581 22.560 -22.528 1.00 28.28 187 ALA A C 1
ATOM 1470 O O . ALA A 1 187 ? -20.100 22.282 -23.603 1.00 28.28 187 ALA A O 1
ATOM 1471 N N . VAL A 1 188 ? -20.077 23.484 -21.680 1.00 27.84 188 VAL A N 1
ATOM 1472 C CA . VAL A 1 188 ? -20.586 24.837 -22.044 1.00 27.84 188 VAL A CA 1
ATOM 1473 C C . VAL A 1 188 ? -21.201 25.581 -20.827 1.00 27.84 188 VAL A C 1
ATOM 1475 O O . VAL A 1 188 ? -21.988 25.033 -20.068 1.00 27.84 188 VAL A O 1
ATOM 1478 N N . ALA A 1 189 ? -20.779 26.849 -20.703 1.00 26.23 189 ALA A N 1
ATOM 1479 C CA . ALA A 1 189 ? -21.403 28.077 -20.168 1.00 26.23 189 ALA A CA 1
ATOM 1480 C C . ALA A 1 189 ? -22.137 28.159 -18.801 1.00 26.23 189 ALA A C 1
ATOM 1482 O O . ALA A 1 189 ? -23.233 27.654 -18.604 1.00 26.23 189 ALA A O 1
ATOM 1483 N N . ARG A 1 190 ? -21.536 28.995 -17.932 1.00 29.33 190 ARG A N 1
ATOM 1484 C CA . ARG A 1 190 ? -22.074 30.208 -17.261 1.00 29.33 190 ARG A CA 1
ATOM 1485 C C . ARG A 1 190 ? -23.591 30.295 -16.993 1.00 29.33 190 ARG A C 1
ATOM 1487 O O . ARG A 1 190 ? -24.361 30.482 -17.926 1.00 29.33 190 ARG A O 1
ATOM 1494 N N . ASN A 1 191 ? -23.960 30.421 -15.714 1.00 30.30 191 ASN A N 1
ATOM 1495 C CA . ASN A 1 191 ? -24.555 31.658 -15.185 1.00 30.30 191 ASN A CA 1
ATOM 1496 C C . ASN A 1 191 ? -24.624 31.659 -13.651 1.00 30.30 191 ASN A C 1
ATOM 1498 O O . ASN A 1 191 ? -24.943 30.655 -13.022 1.00 30.30 191 ASN A O 1
ATOM 1502 N N . SER A 1 192 ? -24.301 32.818 -13.088 1.00 34.44 192 SER A N 1
ATOM 1503 C CA . SER A 1 192 ? -24.309 33.151 -11.667 1.00 34.44 192 SER A CA 1
ATOM 1504 C C . SER A 1 192 ? -25.704 33.606 -11.242 1.00 34.44 192 SER A C 1
ATOM 1506 O O . SER A 1 192 ? -26.279 34.457 -11.919 1.00 34.44 192 SER A O 1
ATOM 1508 N N . VAL A 1 193 ? -26.205 33.131 -10.100 1.00 30.12 193 VAL A N 1
ATOM 1509 C CA . VAL A 1 193 ? -27.246 33.825 -9.326 1.00 30.12 193 VAL A CA 1
ATOM 1510 C C . VAL A 1 193 ? -26.911 33.680 -7.844 1.00 30.12 193 VAL A C 1
ATOM 1512 O O . VAL A 1 193 ? -26.836 32.580 -7.307 1.00 30.12 193 VAL A O 1
ATOM 1515 N N . THR A 1 194 ? -26.658 34.823 -7.221 1.00 34.25 194 THR A N 1
ATOM 1516 C CA . THR A 1 194 ? -26.491 35.045 -5.785 1.00 34.25 194 THR A CA 1
ATOM 1517 C C . THR A 1 194 ? -27.823 34.875 -5.061 1.00 34.25 194 THR A C 1
ATOM 1519 O O . THR A 1 194 ? -28.798 35.527 -5.430 1.00 34.25 194 THR A O 1
ATOM 1522 N N . ALA A 1 195 ? -27.848 34.071 -4.001 1.00 31.56 195 ALA A N 1
ATOM 1523 C CA . ALA A 1 195 ? -28.889 34.132 -2.983 1.00 31.56 195 ALA A CA 1
ATOM 1524 C C . ALA A 1 195 ? -28.230 34.000 -1.606 1.00 31.56 195 ALA A C 1
ATOM 1526 O O . ALA A 1 195 ? -27.725 32.942 -1.237 1.00 31.56 195 ALA A O 1
ATOM 1527 N N . GLU A 1 196 ? -28.192 35.122 -0.892 1.00 35.53 196 GLU A N 1
ATOM 1528 C CA . GLU A 1 196 ? -27.819 35.216 0.513 1.00 35.53 196 GLU A CA 1
ATOM 1529 C C . GLU A 1 196 ? -28.837 34.442 1.356 1.00 35.53 196 GLU A C 1
ATOM 1531 O O . GLU A 1 196 ? -30.028 34.751 1.333 1.00 35.53 196 GLU A O 1
ATOM 1536 N N . TYR A 1 197 ? -28.369 33.462 2.128 1.00 31.03 197 TYR A N 1
ATOM 1537 C CA . TYR A 1 197 ? -29.111 32.932 3.267 1.00 31.03 197 TYR A CA 1
ATOM 1538 C C . TYR A 1 197 ? -28.200 32.905 4.492 1.00 31.03 197 TYR A C 1
ATOM 1540 O O . TYR A 1 197 ? -27.260 32.122 4.601 1.00 31.03 197 TYR A O 1
ATOM 1548 N N . GLN A 1 198 ? -28.505 33.821 5.406 1.00 39.62 198 GLN A N 1
ATOM 1549 C CA . GLN A 1 198 ? -27.977 33.903 6.757 1.00 39.62 198 GLN A CA 1
ATOM 1550 C C . GLN A 1 198 ? -28.459 32.675 7.551 1.00 39.62 198 GLN A C 1
ATOM 1552 O O . GLN A 1 198 ? -29.665 32.504 7.736 1.00 39.62 198 GLN A O 1
ATOM 1557 N N . GLN A 1 199 ? -27.541 31.840 8.046 1.00 35.88 199 GLN A N 1
ATOM 1558 C CA . GLN A 1 199 ? -27.852 30.714 8.938 1.00 35.88 199 GLN A CA 1
ATOM 1559 C C . GLN A 1 199 ? -27.083 30.876 10.266 1.00 35.88 199 GLN A C 1
ATOM 1561 O O . GLN A 1 199 ? -25.911 31.260 10.240 1.00 35.88 199 GLN A O 1
ATOM 1566 N N . PRO A 1 200 ? -27.727 30.684 11.437 1.00 35.97 200 PRO A N 1
ATOM 1567 C CA . PRO A 1 200 ? -27.164 31.075 12.726 1.00 35.97 200 PRO A CA 1
ATOM 1568 C C . PRO A 1 200 ? -26.146 30.063 13.268 1.00 35.97 200 PRO A C 1
ATOM 1570 O O . PRO A 1 200 ? -26.206 28.868 12.990 1.00 35.97 200 PRO A O 1
ATOM 1573 N N . ALA A 1 201 ? -25.223 30.590 14.074 1.00 40.19 201 ALA A N 1
ATOM 1574 C CA . ALA A 1 201 ? -24.095 29.901 14.684 1.00 40.19 201 ALA A CA 1
ATOM 1575 C C . ALA A 1 201 ? -24.503 28.682 15.533 1.00 40.19 201 ALA A C 1
ATOM 1577 O O . ALA A 1 201 ? -25.214 28.818 16.528 1.00 40.19 201 ALA A O 1
ATOM 1578 N N . ALA A 1 202 ? -23.969 27.510 15.181 1.00 34.25 202 ALA A N 1
ATOM 1579 C CA . ALA A 1 202 ? -23.924 26.336 16.045 1.00 34.25 202 ALA A CA 1
ATOM 1580 C C . ALA A 1 202 ? -22.488 26.159 16.562 1.00 34.25 202 ALA A C 1
ATOM 1582 O O . ALA A 1 202 ? -21.532 26.111 15.788 1.00 34.25 202 ALA A O 1
ATOM 1583 N N . ALA A 1 203 ? -22.347 26.129 17.886 1.00 41.75 203 ALA A N 1
ATOM 1584 C CA . ALA A 1 203 ? -21.081 26.010 18.591 1.00 41.75 203 ALA A CA 1
ATOM 1585 C C . ALA A 1 203 ? -20.364 24.692 18.250 1.00 41.75 203 ALA A C 1
ATOM 1587 O O . ALA A 1 203 ? -20.937 23.610 18.377 1.00 41.75 203 ALA A O 1
ATOM 1588 N N . ALA A 1 204 ? -19.096 24.794 17.847 1.00 36.09 204 ALA A N 1
ATOM 1589 C CA . ALA A 1 204 ? -18.226 23.649 17.621 1.00 36.09 204 ALA A CA 1
ATOM 1590 C C . ALA A 1 204 ? -17.852 22.991 18.959 1.00 36.09 204 ALA A C 1
ATOM 1592 O O . ALA A 1 204 ? -17.237 23.620 19.822 1.00 36.09 204 ALA A O 1
ATOM 1593 N N . VAL A 1 205 ? -18.203 21.716 19.120 1.00 37.50 205 VAL A N 1
ATOM 1594 C CA . VAL A 1 205 ? -17.684 20.857 20.187 1.00 37.50 205 VAL A CA 1
ATOM 1595 C C . VAL A 1 205 ? -16.291 20.403 19.750 1.00 37.50 205 VAL A C 1
ATOM 1597 O O . VAL A 1 205 ? -16.158 19.617 18.817 1.00 37.50 205 VAL A O 1
ATOM 1600 N N . GLN A 1 206 ? -15.247 20.945 20.377 1.00 34.03 206 GLN A N 1
ATOM 1601 C CA . GLN A 1 206 ? -13.867 20.500 20.166 1.00 34.03 206 GLN A CA 1
ATOM 1602 C C . GLN A 1 206 ? -13.696 19.095 20.779 1.00 34.03 206 GLN A C 1
ATOM 1604 O O . GLN A 1 206 ? -14.075 18.916 21.942 1.00 34.03 206 GLN A O 1
ATOM 1609 N N . PRO A 1 207 ? -13.136 18.105 20.058 1.00 39.12 207 PRO A N 1
ATOM 1610 C CA . PRO A 1 207 ? -12.752 16.834 20.657 1.00 39.12 207 PRO A CA 1
ATOM 1611 C C . PRO A 1 207 ? -11.654 17.101 21.689 1.00 39.12 207 PRO A C 1
ATOM 1613 O O . PRO A 1 207 ? -10.580 17.615 21.378 1.00 39.12 207 PRO A O 1
ATOM 1616 N N . VAL A 1 208 ? -11.969 16.819 22.949 1.00 42.34 208 VAL A N 1
ATOM 1617 C CA . VAL A 1 208 ? -11.076 17.052 24.082 1.00 42.34 208 VAL A CA 1
ATOM 1618 C C . VAL A 1 208 ? -10.058 15.916 24.106 1.00 42.34 208 VAL A C 1
ATOM 1620 O O . VAL A 1 208 ? -10.234 14.920 24.806 1.00 42.34 208 VAL A O 1
ATOM 1623 N N . ASP A 1 209 ? -8.978 16.053 23.339 1.00 59.28 209 ASP A N 1
ATOM 1624 C CA . ASP A 1 209 ? -7.738 15.365 23.680 1.00 59.28 209 ASP A CA 1
ATOM 1625 C C . ASP A 1 209 ? -7.353 15.878 25.074 1.00 59.28 209 ASP A C 1
ATOM 1627 O O . ASP A 1 209 ? -6.856 16.994 25.233 1.00 59.28 209 ASP A O 1
ATOM 1631 N N . ASN A 1 210 ? -7.694 15.098 26.107 1.00 64.50 210 ASN A N 1
ATOM 1632 C CA . ASN A 1 210 ? -7.454 15.395 27.521 1.00 64.50 210 ASN A CA 1
ATOM 1633 C C . ASN A 1 210 ? -5.947 15.337 27.809 1.00 64.50 210 ASN A C 1
ATOM 1635 O O . ASN A 1 210 ? -5.423 14.421 28.457 1.00 64.50 210 ASN A O 1
ATOM 1639 N N . PHE A 1 211 ? -5.232 16.318 27.273 1.00 75.56 211 PHE A N 1
ATOM 1640 C CA . PHE A 1 211 ? -3.845 16.577 27.569 1.00 75.56 211 PHE A CA 1
ATOM 1641 C C . PHE A 1 211 ? -3.774 17.416 28.844 1.00 75.56 211 PHE A C 1
ATOM 1643 O O . PHE A 1 211 ? -4.487 18.418 28.951 1.00 75.56 211 PHE A O 1
ATOM 1650 N N . PRO A 1 212 ? -2.952 17.039 29.836 1.00 75.25 212 PRO A N 1
ATOM 1651 C CA . PRO A 1 212 ? -2.890 17.776 31.088 1.00 75.25 212 PRO A CA 1
ATOM 1652 C C . PRO A 1 212 ? -2.521 19.242 30.821 1.00 75.25 212 PRO A C 1
ATOM 1654 O O . PRO A 1 212 ? -1.548 19.549 30.126 1.00 75.25 212 PRO A O 1
ATOM 1657 N N . ALA A 1 213 ? -3.315 20.164 31.375 1.00 78.12 213 ALA A N 1
ATOM 1658 C CA . ALA A 1 213 ? -3.177 21.603 31.135 1.00 78.12 213 ALA A CA 1
ATOM 1659 C C . ALA A 1 213 ? -1.785 22.151 31.516 1.00 78.12 213 ALA A C 1
ATOM 1661 O O . ALA A 1 213 ? -1.357 23.161 30.961 1.00 78.12 213 ALA A O 1
ATOM 1662 N N . GLY A 1 214 ? -1.069 21.455 32.408 1.00 87.25 214 GLY A N 1
ATOM 1663 C CA . GLY A 1 214 ? 0.287 21.788 32.851 1.00 87.25 214 GLY A CA 1
ATOM 1664 C C . GLY A 1 214 ? 1.427 21.313 31.946 1.00 87.25 214 GLY A C 1
ATOM 1665 O O . GLY A 1 214 ? 2.572 21.639 32.240 1.00 87.25 214 GLY A O 1
ATOM 1666 N N . ALA A 1 215 ? 1.157 20.561 30.873 1.00 91.62 215 ALA A N 1
ATOM 1667 C CA . ALA A 1 215 ? 2.219 20.098 29.985 1.00 91.62 215 ALA A CA 1
ATOM 1668 C C . ALA A 1 215 ? 2.823 21.248 29.163 1.00 91.62 215 ALA A C 1
ATOM 1670 O O . ALA A 1 215 ? 2.093 22.079 28.607 1.00 91.62 215 ALA A O 1
ATOM 1671 N N . SER A 1 216 ? 4.148 21.266 29.047 1.00 95.69 216 SER A N 1
ATOM 1672 C CA . SER A 1 216 ? 4.891 22.203 28.215 1.00 95.69 216 SER A CA 1
ATOM 1673 C C . SER A 1 216 ? 4.508 22.071 26.737 1.00 95.69 216 SER A C 1
ATOM 1675 O O . SER A 1 216 ? 3.996 21.044 26.276 1.00 95.69 216 SER A O 1
ATOM 1677 N N . GLY A 1 217 ? 4.766 23.129 25.962 1.00 94.56 217 GLY A N 1
ATOM 1678 C CA . GLY A 1 217 ? 4.570 23.097 24.509 1.00 94.56 217 GLY A CA 1
ATOM 1679 C C . GLY A 1 217 ? 5.394 21.998 23.833 1.00 94.56 217 GLY A C 1
ATOM 1680 O O . GLY A 1 217 ? 4.913 21.357 22.900 1.00 94.56 217 GLY A O 1
ATOM 1681 N N . ASP A 1 218 ? 6.587 21.721 24.362 1.00 96.69 218 ASP A N 1
ATOM 1682 C CA . ASP A 1 218 ? 7.475 20.682 23.849 1.00 96.69 218 ASP A CA 1
ATOM 1683 C C . ASP A 1 218 ? 6.902 19.282 24.119 1.00 96.69 218 ASP A C 1
ATOM 1685 O O . ASP A 1 218 ? 6.828 18.449 23.217 1.00 96.69 218 ASP A O 1
ATOM 1689 N N . ALA A 1 219 ? 6.404 19.021 25.329 1.00 96.31 219 ALA A N 1
ATOM 1690 C CA . ALA A 1 219 ? 5.748 17.752 25.639 1.00 96.31 219 ALA A CA 1
ATOM 1691 C C . ALA A 1 219 ? 4.538 17.500 24.719 1.00 96.31 219 ALA A C 1
ATOM 1693 O O . ALA A 1 219 ? 4.383 16.404 24.182 1.00 96.31 219 ALA A O 1
ATOM 1694 N N . ARG A 1 220 ? 3.721 18.530 24.460 1.00 95.12 220 ARG A N 1
ATOM 1695 C CA . ARG A 1 220 ? 2.581 18.439 23.529 1.00 95.12 220 ARG A CA 1
ATOM 1696 C C . ARG A 1 220 ? 3.025 18.108 22.111 1.00 95.12 220 ARG A C 1
ATOM 1698 O O . ARG A 1 220 ? 2.500 17.180 21.507 1.00 95.12 220 ARG A O 1
ATOM 1705 N N . GLN A 1 221 ? 4.012 18.831 21.589 1.00 95.75 221 GLN A N 1
ATOM 1706 C CA . GLN A 1 221 ? 4.481 18.617 20.222 1.00 95.75 221 GLN A CA 1
ATOM 1707 C C . GLN A 1 221 ? 5.148 17.244 20.045 1.00 95.75 221 GLN A C 1
ATOM 1709 O O . GLN A 1 221 ? 4.976 16.609 19.006 1.00 95.75 221 GLN A O 1
ATOM 1714 N N . LEU A 1 222 ? 5.865 16.754 21.060 1.00 96.50 222 LEU A N 1
ATOM 1715 C CA . LEU A 1 222 ? 6.407 15.397 21.050 1.00 96.50 222 LEU A CA 1
ATOM 1716 C C . LEU A 1 222 ? 5.290 14.343 21.081 1.00 96.50 222 LEU A C 1
ATOM 1718 O O . LEU A 1 222 ? 5.375 13.351 20.357 1.00 96.50 222 LEU A O 1
ATOM 1722 N N . TRP A 1 223 ? 4.234 14.554 21.871 1.00 94.94 223 TRP A N 1
ATOM 1723 C CA . TRP A 1 223 ? 3.095 13.635 21.933 1.00 94.94 223 TRP A CA 1
ATOM 1724 C C . TRP A 1 223 ? 2.361 13.499 20.600 1.00 94.94 223 TRP A C 1
ATOM 1726 O O . TRP A 1 223 ? 2.027 12.385 20.202 1.00 94.94 223 TRP A O 1
ATOM 1736 N N . GLU A 1 224 ? 2.181 14.605 19.877 1.00 94.06 224 GLU A N 1
ATOM 1737 C CA . GLU A 1 224 ? 1.575 14.597 18.541 1.00 94.06 224 GLU A CA 1
ATOM 1738 C C . GLU A 1 224 ? 2.331 13.700 17.554 1.00 94.06 224 GLU A C 1
ATOM 1740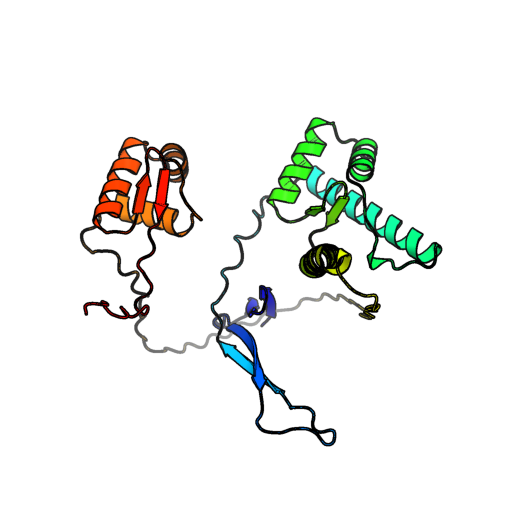 O O . GLU A 1 224 ? 1.722 13.087 16.682 1.00 94.06 224 GLU A O 1
ATOM 1745 N N . VAL A 1 225 ? 3.652 13.579 17.709 1.00 95.25 225 VAL A N 1
ATOM 1746 C CA . VAL A 1 225 ? 4.459 12.646 16.915 1.00 95.25 225 VAL A CA 1
ATOM 1747 C C . VAL A 1 225 ? 4.369 11.229 17.474 1.00 95.25 225 VAL A C 1
ATOM 1749 O O . VAL A 1 225 ? 4.190 10.285 16.705 1.00 95.25 225 VAL A O 1
ATOM 1752 N N . LEU A 1 226 ? 4.484 11.063 18.795 1.00 94.06 226 LEU A N 1
ATOM 1753 C CA . LEU A 1 226 ? 4.505 9.748 19.441 1.00 94.06 226 LEU A CA 1
ATOM 1754 C C . LEU A 1 226 ? 3.193 8.980 19.284 1.00 94.06 226 LEU A C 1
ATOM 1756 O O . LEU A 1 226 ? 3.251 7.768 19.111 1.00 94.06 226 LEU A O 1
ATOM 1760 N N . LYS A 1 227 ? 2.030 9.644 19.280 1.00 92.44 227 LYS A N 1
ATOM 1761 C CA . LYS A 1 227 ? 0.730 8.968 19.110 1.00 92.44 227 LYS A CA 1
ATOM 1762 C C . LYS A 1 227 ? 0.592 8.235 17.769 1.00 92.44 227 LYS A C 1
ATOM 1764 O O . LYS A 1 227 ? -0.210 7.317 17.662 1.00 92.44 227 LYS A O 1
ATOM 1769 N N . CYS A 1 228 ? 1.402 8.605 16.775 1.00 91.50 228 CYS A N 1
ATOM 1770 C CA . CYS A 1 228 ? 1.444 7.966 15.460 1.00 91.50 228 CYS A CA 1
ATOM 1771 C C . CYS A 1 228 ? 2.524 6.871 15.346 1.00 91.50 228 CYS A C 1
ATOM 1773 O O . CYS A 1 228 ? 2.612 6.201 14.315 1.00 91.50 228 CYS A O 1
ATOM 1775 N N . VAL A 1 229 ? 3.390 6.698 16.351 1.00 91.25 229 VAL A N 1
ATOM 1776 C CA . VAL A 1 229 ? 4.476 5.707 16.329 1.00 91.25 229 VAL A CA 1
ATOM 1777 C C . VAL A 1 229 ? 3.970 4.376 16.886 1.00 91.25 229 VAL A C 1
ATOM 1779 O O . VAL A 1 229 ? 3.624 4.277 18.058 1.00 91.25 229 VAL A O 1
ATOM 1782 N N . GLN A 1 230 ? 3.988 3.320 16.066 1.00 86.75 230 GLN A N 1
ATOM 1783 C CA . GLN A 1 230 ? 3.745 1.953 16.538 1.00 86.75 230 GLN A CA 1
ATOM 1784 C C . GLN A 1 230 ? 4.995 1.413 17.254 1.00 86.75 230 GLN A C 1
ATOM 1786 O O . GLN A 1 230 ? 5.968 1.019 16.610 1.00 86.75 230 GLN A O 1
ATOM 1791 N N . GLY A 1 231 ? 4.978 1.413 18.590 1.00 92.56 231 GLY A N 1
ATOM 1792 C CA . GLY A 1 231 ? 6.059 0.882 19.429 1.00 92.56 231 GLY A CA 1
ATOM 1793 C C . GLY A 1 231 ? 6.951 1.972 20.021 1.00 92.56 231 GLY A C 1
ATOM 1794 O O . GLY A 1 231 ? 6.463 2.921 20.618 1.00 92.56 231 GLY A O 1
ATOM 1795 N N . SER A 1 232 ? 8.270 1.831 19.904 1.00 93.62 232 SER A N 1
ATOM 1796 C CA . SER A 1 232 ? 9.231 2.774 20.488 1.00 93.62 232 SER A CA 1
ATOM 1797 C C . SER A 1 232 ? 10.257 3.243 19.465 1.00 93.62 232 SER A C 1
ATOM 1799 O O . SER A 1 232 ? 10.707 2.463 18.625 1.00 93.62 232 SER A O 1
ATOM 1801 N N . GLU A 1 233 ? 10.679 4.498 19.560 1.00 96.56 233 GLU A N 1
ATOM 1802 C CA . GLU A 1 233 ? 11.635 5.119 18.645 1.00 96.56 233 GLU A CA 1
ATOM 1803 C C . GLU A 1 233 ? 12.792 5.764 19.415 1.00 96.56 233 GLU A C 1
ATOM 1805 O O . GLU A 1 233 ? 12.643 6.147 20.573 1.00 96.56 233 GLU A O 1
ATOM 1810 N N . THR A 1 234 ? 13.970 5.858 18.796 1.00 97.50 234 THR A N 1
ATOM 1811 C CA . THR A 1 234 ? 15.143 6.434 19.463 1.00 97.50 234 THR A CA 1
ATOM 1812 C C . THR A 1 234 ? 15.036 7.953 19.568 1.00 97.50 234 THR A C 1
ATOM 1814 O O . THR A 1 234 ? 14.493 8.619 18.677 1.00 97.50 234 THR A O 1
ATOM 1817 N N . ALA A 1 235 ? 15.603 8.522 20.635 1.00 96.94 235 ALA A N 1
ATOM 1818 C CA . ALA A 1 235 ? 15.611 9.970 20.852 1.00 96.94 235 ALA A CA 1
ATOM 1819 C C . ALA A 1 235 ? 16.225 10.749 19.671 1.00 96.94 235 ALA A C 1
ATOM 1821 O O . ALA A 1 235 ? 15.699 11.795 19.298 1.00 96.94 235 ALA A O 1
ATOM 1822 N N . ASP A 1 236 ? 17.272 10.219 19.028 1.00 96.75 236 ASP A N 1
ATOM 1823 C CA . ASP A 1 236 ? 17.910 10.850 17.863 1.00 96.75 236 ASP A CA 1
ATOM 1824 C C . ASP A 1 236 ? 16.997 10.889 16.634 1.00 96.75 236 ASP A C 1
ATOM 1826 O O . ASP A 1 236 ? 16.949 11.880 15.901 1.00 96.75 236 ASP A O 1
ATOM 1830 N N . ARG A 1 237 ? 16.223 9.825 16.409 1.00 95.94 237 ARG A N 1
ATOM 1831 C CA . ARG A 1 237 ? 15.300 9.763 15.274 1.00 95.94 237 ARG A CA 1
ATOM 1832 C C . ARG A 1 237 ? 14.101 10.684 15.490 1.00 95.94 237 ARG A C 1
ATOM 1834 O O . ARG A 1 237 ? 13.668 11.351 14.551 1.00 95.94 237 ARG A O 1
ATOM 1841 N N . LEU A 1 238 ? 13.612 10.781 16.725 1.00 96.62 238 LEU A N 1
ATOM 1842 C CA . LEU A 1 238 ? 12.593 11.760 17.115 1.00 96.62 238 LEU A CA 1
ATOM 1843 C C . LEU A 1 238 ? 13.121 13.198 16.996 1.00 96.62 238 LEU A C 1
ATOM 1845 O O . LEU A 1 238 ? 12.426 14.064 16.466 1.00 96.62 238 LEU A O 1
ATOM 1849 N N . ALA A 1 239 ? 14.373 13.439 17.391 1.00 96.94 239 ALA A N 1
ATOM 1850 C CA . ALA A 1 239 ? 15.046 14.727 17.242 1.00 96.94 239 ALA A CA 1
ATOM 1851 C C . ALA A 1 239 ? 15.140 15.146 15.768 1.00 96.94 239 ALA A C 1
ATOM 1853 O O . ALA A 1 239 ? 14.788 16.276 15.427 1.00 96.94 239 ALA A O 1
ATOM 1854 N N . GLN A 1 240 ? 15.501 14.219 14.875 1.00 96.38 240 GLN A N 1
ATOM 1855 C CA . GLN A 1 240 ? 15.535 14.464 13.432 1.00 96.38 240 GLN A CA 1
ATOM 1856 C C . GLN A 1 240 ? 14.149 14.797 12.857 1.00 96.38 240 GLN A C 1
ATOM 1858 O O . GLN A 1 240 ? 14.042 15.682 12.009 1.00 96.38 240 GLN A O 1
ATOM 1863 N N . LYS A 1 241 ? 13.087 14.122 13.316 1.00 96.06 241 LYS A N 1
ATOM 1864 C CA . LYS A 1 241 ? 11.707 14.382 12.866 1.00 96.06 241 LYS A CA 1
ATOM 1865 C C . LYS A 1 241 ? 11.185 15.746 13.316 1.00 96.06 241 LYS A C 1
ATOM 1867 O O . LYS A 1 241 ? 10.496 16.412 12.550 1.00 96.06 241 LYS A O 1
ATOM 1872 N N . LEU A 1 242 ? 11.508 16.151 14.542 1.00 96.06 242 LEU A N 1
ATOM 1873 C CA . LEU A 1 242 ? 11.044 17.406 15.140 1.00 96.06 242 LEU A CA 1
ATOM 1874 C C . LEU A 1 242 ? 11.949 18.607 14.818 1.00 96.06 242 LEU A C 1
ATOM 1876 O O . LEU A 1 242 ? 11.573 19.747 15.084 1.00 96.06 242 LEU A O 1
ATOM 1880 N N . GLY A 1 243 ? 13.145 18.371 14.268 1.00 96.31 243 GLY A N 1
ATOM 1881 C CA . GLY A 1 243 ? 14.172 19.404 14.110 1.00 96.31 243 GLY A CA 1
ATOM 1882 C C . GLY A 1 243 ? 14.713 19.900 15.455 1.00 96.31 243 GLY A C 1
ATOM 1883 O O . GLY A 1 243 ? 15.050 21.074 15.601 1.00 96.31 243 GLY A O 1
ATOM 1884 N N . TRP A 1 244 ? 14.726 19.034 16.469 1.00 97.44 244 TRP A N 1
ATOM 1885 C CA . TRP A 1 244 ? 15.159 19.347 17.832 1.00 97.44 244 TRP A CA 1
ATOM 1886 C C . TRP A 1 244 ? 16.546 18.773 18.117 1.00 97.44 244 TRP A C 1
ATOM 1888 O O . TRP A 1 244 ? 17.040 17.920 17.389 1.00 97.44 244 TRP A O 1
ATOM 1898 N N . GLY A 1 245 ? 17.175 19.218 19.206 1.00 97.38 245 GLY A N 1
ATOM 1899 C CA . GLY A 1 245 ? 18.320 18.507 19.779 1.00 97.38 245 GLY A CA 1
ATOM 1900 C C . GLY A 1 245 ? 17.862 17.323 20.635 1.00 97.38 245 GLY A C 1
ATOM 1901 O O . GLY A 1 245 ? 16.835 17.419 21.310 1.00 97.38 245 GLY A O 1
ATOM 1902 N N . THR A 1 246 ? 18.642 16.238 20.672 1.00 97.06 246 THR A N 1
ATOM 1903 C CA . THR A 1 246 ? 18.325 15.012 21.433 1.00 97.06 246 THR A CA 1
ATOM 1904 C C . THR A 1 246 ? 18.013 15.300 22.907 1.00 97.06 246 THR A C 1
ATOM 1906 O O . THR A 1 246 ? 1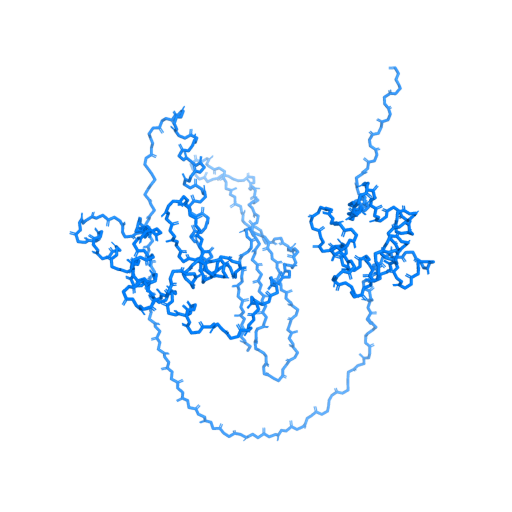7.037 14.784 23.442 1.00 97.06 246 THR A O 1
ATOM 1909 N N . GLY A 1 247 ? 18.755 16.209 23.555 1.00 96.69 247 GLY A N 1
ATOM 1910 C CA . GLY A 1 247 ? 18.489 16.606 24.945 1.00 96.69 247 GLY A CA 1
ATOM 1911 C C . GLY A 1 247 ? 17.109 17.244 25.164 1.00 96.69 247 GLY A C 1
ATOM 1912 O O . GLY A 1 247 ? 16.476 16.992 26.186 1.00 96.69 247 GLY A O 1
ATOM 1913 N N . ARG A 1 248 ? 16.602 18.010 24.185 1.00 97.94 248 ARG A N 1
ATOM 1914 C CA . ARG A 1 248 ? 15.258 18.616 24.238 1.00 97.94 248 ARG A CA 1
ATOM 1915 C C . ARG A 1 248 ? 14.166 17.553 24.124 1.00 97.94 248 ARG A C 1
ATOM 1917 O O . ARG A 1 248 ? 13.185 17.608 24.855 1.00 97.94 248 ARG A O 1
ATOM 1924 N N . VAL A 1 249 ? 14.364 16.565 23.249 1.00 97.94 249 VAL A N 1
ATOM 1925 C CA . VAL A 1 249 ? 13.449 15.420 23.109 1.00 97.94 249 VAL A CA 1
ATOM 1926 C C . VAL A 1 249 ? 13.398 14.604 24.396 1.00 97.94 249 VAL A C 1
ATOM 1928 O O . VAL A 1 249 ? 12.310 14.272 24.854 1.00 97.94 249 VAL A O 1
ATOM 1931 N N . ILE A 1 250 ? 14.551 14.321 25.008 1.00 97.31 250 ILE A N 1
ATOM 1932 C CA . ILE A 1 250 ? 14.618 13.567 26.268 1.00 97.31 250 ILE A CA 1
ATOM 1933 C C . ILE A 1 250 ? 13.896 14.319 27.392 1.00 97.31 250 ILE A C 1
ATOM 1935 O O . ILE A 1 250 ? 13.103 13.709 28.104 1.00 97.31 250 ILE A O 1
ATOM 1939 N N . ALA A 1 251 ? 14.107 15.633 27.526 1.00 97.62 251 ALA A N 1
ATOM 1940 C CA . ALA A 1 251 ? 13.420 16.442 28.535 1.00 97.62 251 ALA A CA 1
ATOM 1941 C C . ALA A 1 251 ? 11.890 16.426 28.349 1.00 97.62 251 ALA A C 1
ATOM 1943 O O . ALA A 1 251 ? 11.152 16.188 29.304 1.00 97.62 251 ALA A O 1
ATOM 1944 N N . ALA A 1 252 ? 11.411 16.595 27.112 1.00 97.56 252 ALA A N 1
ATOM 1945 C CA . ALA A 1 252 ? 9.986 16.507 26.795 1.00 97.56 252 ALA A CA 1
ATOM 1946 C C . ALA A 1 252 ? 9.418 15.098 27.054 1.00 97.56 252 ALA A C 1
ATOM 1948 O O . ALA A 1 252 ? 8.315 14.956 27.577 1.00 97.56 252 ALA A O 1
ATOM 1949 N N . ALA A 1 253 ? 10.175 14.043 26.739 1.00 97.00 253 ALA A N 1
ATOM 1950 C CA . ALA A 1 253 ? 9.771 12.663 26.995 1.00 97.00 253 ALA A CA 1
ATOM 1951 C C . ALA A 1 253 ? 9.670 12.355 28.495 1.00 97.00 253 ALA A C 1
ATOM 1953 O O . ALA A 1 253 ? 8.732 11.677 28.910 1.00 97.00 253 ALA A O 1
ATOM 1954 N N . GLN A 1 254 ? 10.598 12.864 29.313 1.00 97.62 254 GLN A N 1
ATOM 1955 C CA . GLN A 1 254 ? 10.556 12.724 30.775 1.00 97.62 254 GLN A CA 1
ATOM 1956 C C . GLN A 1 254 ? 9.320 13.409 31.361 1.00 97.62 254 GLN A C 1
ATOM 1958 O O . GLN A 1 254 ? 8.674 12.873 32.261 1.00 97.62 254 GLN A O 1
ATOM 1963 N N . GLU A 1 255 ? 8.944 14.562 30.810 1.00 96.62 255 GLU A N 1
ATOM 1964 C CA . GLU A 1 255 ? 7.715 15.247 31.191 1.00 96.62 255 GLU A CA 1
ATOM 1965 C C . GLU A 1 255 ? 6.470 14.410 30.844 1.00 96.62 255 GLU A C 1
ATOM 1967 O O . GLU A 1 255 ? 5.608 14.191 31.696 1.00 96.62 255 GLU A O 1
ATOM 1972 N N . LEU A 1 256 ? 6.403 13.852 29.629 1.00 94.94 256 LEU A N 1
ATOM 1973 C CA . LEU A 1 256 ? 5.326 12.940 29.218 1.00 94.94 256 LEU A CA 1
ATOM 1974 C C . LEU A 1 256 ? 5.264 11.664 30.060 1.00 94.94 256 LEU A C 1
ATOM 1976 O O . LEU A 1 256 ? 4.172 11.159 30.331 1.00 94.94 256 LEU A O 1
ATOM 1980 N N . GLN A 1 257 ? 6.412 11.146 30.491 1.00 95.25 257 GLN A N 1
ATOM 1981 C CA . GLN A 1 257 ? 6.485 10.012 31.406 1.00 95.25 257 GLN A CA 1
ATOM 1982 C C . GLN A 1 257 ? 5.865 10.354 32.765 1.00 95.25 257 GLN A C 1
ATOM 1984 O O . GLN A 1 257 ? 5.112 9.544 33.302 1.00 95.25 257 GLN A O 1
ATOM 1989 N N . GLY A 1 258 ? 6.092 11.567 33.282 1.00 93.56 258 GLY A N 1
ATOM 1990 C CA . GLY A 1 258 ? 5.440 12.065 34.500 1.00 93.56 258 GLY A CA 1
ATOM 1991 C C . GLY A 1 258 ? 3.910 12.097 34.405 1.00 93.56 258 GLY A C 1
ATOM 1992 O O . GLY A 1 258 ? 3.222 11.896 35.402 1.00 93.56 258 GLY A O 1
ATOM 1993 N N . TYR A 1 259 ? 3.373 12.266 33.195 1.00 92.38 259 TYR A N 1
ATOM 1994 C CA . TYR A 1 259 ? 1.936 12.204 32.914 1.00 92.38 259 TYR A CA 1
ATOM 1995 C C . TYR A 1 259 ? 1.422 10.803 32.543 1.00 92.38 259 TYR A C 1
ATOM 1997 O O . TYR A 1 259 ? 0.247 10.657 32.201 1.00 92.38 259 TYR A O 1
ATOM 2005 N N . GLY A 1 260 ? 2.274 9.773 32.565 1.00 92.50 260 GLY A N 1
ATOM 2006 C CA . GLY A 1 260 ? 1.904 8.419 32.139 1.00 92.50 260 GLY A CA 1
ATOM 2007 C C . GLY A 1 260 ? 1.528 8.335 30.657 1.00 92.50 260 GLY A C 1
ATOM 2008 O O . GLY A 1 260 ? 0.678 7.531 30.282 1.00 92.50 260 GLY A O 1
ATOM 2009 N N . ARG A 1 261 ? 2.107 9.208 29.822 1.00 92.12 261 ARG A N 1
ATOM 2010 C CA . ARG A 1 261 ? 1.876 9.265 28.370 1.00 92.12 261 ARG A CA 1
ATOM 2011 C C . ARG A 1 261 ? 3.038 8.712 27.562 1.00 92.12 261 ARG A C 1
ATOM 2013 O O . ARG A 1 261 ? 2.828 8.313 26.430 1.00 92.12 261 ARG A O 1
ATOM 2020 N N . ALA A 1 262 ? 4.245 8.642 28.109 1.00 95.44 262 ALA A N 1
ATOM 2021 C CA . ALA A 1 262 ? 5.381 8.043 27.416 1.00 95.44 262 ALA A CA 1
ATOM 2022 C C . ALA A 1 262 ? 6.136 7.069 28.322 1.00 95.44 262 ALA A C 1
ATOM 2024 O O . ALA A 1 262 ? 6.217 7.264 29.534 1.00 95.44 262 ALA A O 1
ATOM 2025 N N . SER A 1 263 ? 6.716 6.033 27.725 1.00 96.38 263 SER A N 1
ATOM 2026 C CA . SER A 1 263 ? 7.666 5.135 28.377 1.00 96.38 263 SER A CA 1
ATOM 2027 C C . SER A 1 263 ? 9.061 5.404 27.835 1.00 96.38 263 SER A C 1
ATOM 2029 O O . SER A 1 263 ? 9.239 5.451 26.616 1.00 96.38 263 SER A O 1
ATOM 2031 N N . ILE A 1 264 ? 10.042 5.527 28.728 1.00 96.69 264 ILE A N 1
ATOM 2032 C CA . ILE A 1 264 ? 11.458 5.648 28.372 1.00 96.69 264 ILE A CA 1
ATOM 2033 C C . ILE A 1 264 ? 12.167 4.368 28.812 1.00 96.69 264 ILE A C 1
ATOM 2035 O O . ILE A 1 264 ? 12.155 4.032 29.996 1.00 96.69 264 ILE A O 1
ATOM 2039 N N . SER A 1 265 ? 12.776 3.658 27.864 1.00 95.06 265 SER A N 1
ATOM 2040 C CA . SER A 1 265 ? 13.574 2.453 28.107 1.00 95.06 265 SER A CA 1
ATOM 2041 C C . SER A 1 265 ? 14.922 2.593 27.405 1.00 95.06 265 SER A C 1
ATOM 2043 O O . SER A 1 265 ? 15.042 2.392 26.196 1.00 95.06 265 SER A O 1
ATOM 2045 N N . GLY A 1 266 ? 15.942 3.006 28.160 1.00 93.69 266 GLY A N 1
ATOM 2046 C CA . GLY A 1 266 ? 17.247 3.344 27.594 1.00 93.69 266 GLY A CA 1
ATOM 2047 C C . GLY A 1 266 ? 17.144 4.520 26.619 1.00 93.69 266 GLY A C 1
ATOM 2048 O O . GLY A 1 266 ? 16.736 5.613 27.001 1.00 93.69 266 GLY A O 1
ATOM 2049 N N . GLU A 1 267 ? 17.511 4.286 25.361 1.00 94.25 267 GLU A N 1
ATOM 2050 C CA . GLU A 1 267 ? 17.443 5.275 24.274 1.00 94.25 267 GLU A CA 1
ATOM 2051 C C . GLU A 1 267 ? 16.080 5.337 23.564 1.00 94.25 267 GLU A C 1
ATOM 2053 O O . GLU A 1 267 ? 15.855 6.224 22.735 1.00 94.25 267 GLU A O 1
ATOM 2058 N N . PHE A 1 268 ? 15.177 4.403 23.878 1.00 96.44 268 PHE A N 1
ATOM 2059 C CA . PHE A 1 268 ? 13.885 4.254 23.219 1.00 96.44 268 PHE A CA 1
ATOM 2060 C C . PHE A 1 268 ? 12.771 4.962 23.990 1.00 96.44 268 PHE A C 1
ATOM 2062 O O . PHE A 1 268 ? 12.628 4.804 25.205 1.00 96.44 268 PHE A O 1
ATOM 2069 N N . ILE A 1 269 ? 11.952 5.713 23.257 1.00 97.44 269 ILE A N 1
ATOM 2070 C CA . ILE A 1 269 ? 10.791 6.455 23.745 1.00 97.44 269 ILE A CA 1
ATOM 2071 C C . ILE A 1 269 ? 9.567 5.956 22.971 1.00 97.44 269 ILE A C 1
ATOM 2073 O O . ILE A 1 269 ? 9.569 5.954 21.740 1.00 97.44 269 ILE A O 1
ATOM 2077 N N . GLY A 1 270 ? 8.528 5.519 23.678 1.00 95.69 270 GLY A N 1
ATOM 2078 C CA . GLY A 1 270 ? 7.272 5.039 23.084 1.00 95.69 270 GLY A CA 1
ATOM 2079 C C . GLY A 1 270 ? 6.043 5.645 23.765 1.00 95.69 270 GLY A C 1
ATOM 2080 O O . GLY A 1 270 ? 6.158 6.096 24.911 1.00 95.69 270 GLY A O 1
ATOM 2081 N N . PRO A 1 271 ? 4.878 5.690 23.094 1.00 96.06 271 PRO A N 1
ATOM 2082 C CA . PRO A 1 271 ? 3.641 6.152 23.700 1.00 96.06 271 PRO A CA 1
ATOM 2083 C C . PRO A 1 271 ? 3.111 5.115 24.698 1.00 96.06 271 PRO A C 1
ATOM 2085 O O . PRO A 1 271 ? 3.148 3.909 24.466 1.00 96.06 271 PRO A O 1
ATOM 2088 N N . VAL A 1 272 ? 2.573 5.601 25.811 1.00 93.56 272 VAL A N 1
ATOM 2089 C CA . VAL A 1 272 ? 1.760 4.820 26.742 1.00 93.56 272 VAL A CA 1
ATOM 2090 C C . VAL A 1 272 ? 0.329 5.283 26.549 1.00 93.56 272 VAL A C 1
ATOM 2092 O O . VAL A 1 272 ? -0.044 6.395 26.928 1.00 93.56 272 VAL A O 1
ATOM 2095 N N . HIS A 1 273 ? -0.474 4.432 25.921 1.00 80.88 273 HIS A N 1
ATOM 2096 C CA . HIS A 1 273 ? -1.900 4.681 25.814 1.00 80.88 273 HIS A CA 1
ATOM 2097 C C . HIS A 1 273 ? -2.521 4.425 27.190 1.00 80.88 273 HIS A C 1
ATOM 2099 O O . HIS A 1 273 ? -2.327 3.336 27.742 1.00 80.88 273 HIS A O 1
ATOM 2105 N N . PRO A 1 274 ? -3.227 5.405 27.787 1.00 71.19 274 PRO A N 1
ATOM 2106 C CA . PRO A 1 274 ? -3.980 5.123 28.996 1.00 71.19 274 PRO A CA 1
ATOM 2107 C C . PRO A 1 274 ? -4.944 3.969 28.701 1.00 71.19 274 PRO A C 1
ATOM 2109 O O . PRO A 1 274 ? -5.509 3.930 27.602 1.00 71.19 274 PRO A O 1
ATOM 2112 N N . PRO A 1 275 ? -5.141 3.032 29.644 1.00 61.34 275 PRO A N 1
ATOM 2113 C CA . PRO A 1 275 ? -6.148 1.999 29.476 1.00 61.34 275 PRO A CA 1
ATOM 2114 C C . PRO A 1 275 ? -7.471 2.693 29.165 1.00 61.34 275 PRO A C 1
ATOM 2116 O O . PRO A 1 275 ? -7.866 3.615 29.887 1.00 61.34 275 PRO A O 1
ATOM 2119 N N . ALA A 1 276 ? -8.104 2.299 28.055 1.00 60.16 276 ALA A N 1
ATOM 2120 C CA . ALA A 1 276 ? -9.397 2.829 27.656 1.00 60.16 276 ALA A CA 1
ATOM 2121 C C . ALA A 1 276 ? -10.310 2.810 28.886 1.00 60.16 276 ALA A C 1
ATOM 2123 O O . ALA A 1 276 ? -10.431 1.776 29.553 1.00 60.16 276 ALA A O 1
ATOM 2124 N N . ALA A 1 277 ? -10.860 3.974 29.239 1.00 51.56 277 ALA A N 1
ATOM 2125 C CA . ALA A 1 277 ? -11.726 4.144 30.395 1.00 51.56 277 ALA A CA 1
ATOM 2126 C C . ALA A 1 277 ? -12.955 3.234 30.220 1.00 51.56 277 ALA A C 1
ATOM 2128 O O . ALA A 1 277 ? -13.928 3.605 29.575 1.00 51.56 277 ALA A O 1
ATOM 2129 N N . GLY A 1 278 ? -12.858 1.997 30.706 1.00 53.50 278 GLY A N 1
ATOM 2130 C CA . GLY A 1 278 ? -13.796 0.923 30.375 1.00 53.50 278 GLY A CA 1
ATOM 2131 C C . GLY A 1 278 ? -13.321 -0.479 30.768 1.00 53.50 278 GLY A C 1
ATOM 2132 O O . GLY A 1 278 ? -14.155 -1.348 31.014 1.00 53.50 278 GLY A O 1
ATOM 2133 N N . ALA A 1 279 ? -12.013 -0.715 30.926 1.00 48.03 279 ALA A N 1
ATOM 2134 C CA . ALA A 1 279 ? -11.512 -1.977 31.477 1.00 48.03 279 ALA A CA 1
ATOM 2135 C C . ALA A 1 279 ? -11.674 -1.999 33.010 1.00 48.03 279 ALA A C 1
ATOM 2137 O O . ALA A 1 279 ? -10.762 -1.663 33.765 1.00 48.03 279 ALA A O 1
ATOM 2138 N N . GLY A 1 280 ? -12.881 -2.341 33.462 1.00 44.16 280 GLY A N 1
ATOM 2139 C CA . GLY A 1 280 ? -13.226 -2.494 34.870 1.00 44.16 280 GLY A CA 1
ATOM 2140 C C . GLY A 1 280 ? -12.257 -3.421 35.606 1.00 44.16 280 GLY A C 1
ATOM 2141 O O . GLY A 1 280 ? -12.021 -4.560 35.209 1.00 44.16 280 GLY A O 1
ATOM 2142 N N . HIS A 1 281 ? -11.724 -2.902 36.707 1.00 47.66 281 HIS A N 1
ATOM 2143 C CA . HIS A 1 281 ? -10.967 -3.612 37.725 1.00 47.66 281 HIS A CA 1
ATOM 2144 C C . HIS A 1 281 ? -11.805 -4.782 38.273 1.00 47.66 281 HIS A C 1
ATOM 2146 O O . HIS A 1 281 ? -12.642 -4.591 39.154 1.00 47.66 281 HIS A O 1
ATOM 2152 N N . ARG A 1 282 ? -11.617 -5.995 37.735 1.00 49.03 282 ARG A N 1
ATOM 2153 C CA . ARG A 1 282 ? -12.099 -7.225 38.373 1.00 49.03 282 ARG A CA 1
ATOM 2154 C C . ARG A 1 282 ? -11.067 -7.697 39.387 1.00 49.03 282 ARG A C 1
ATOM 2156 O O . ARG A 1 282 ? -10.078 -8.329 39.045 1.00 49.03 282 ARG A O 1
ATOM 2163 N N . ASP A 1 283 ? -11.357 -7.271 40.603 1.00 52.59 283 ASP A N 1
ATOM 2164 C CA . ASP A 1 283 ? -11.361 -8.030 41.847 1.00 52.59 283 ASP A CA 1
ATOM 2165 C C . ASP A 1 283 ? -10.080 -8.715 42.340 1.00 52.59 283 ASP A C 1
ATOM 2167 O O . ASP A 1 283 ? -9.468 -9.572 41.702 1.00 52.59 283 ASP A O 1
ATOM 2171 N N . ARG A 1 284 ? -9.738 -8.332 43.570 1.00 48.75 284 ARG A N 1
ATOM 2172 C CA . ARG A 1 284 ? -8.719 -8.937 44.417 1.00 48.75 284 ARG A CA 1
ATOM 2173 C C . ARG A 1 284 ? -9.248 -10.275 44.921 1.00 48.75 284 ARG A C 1
ATOM 2175 O O . ARG A 1 284 ? -10.228 -10.315 45.653 1.00 48.75 284 ARG A O 1
ATOM 2182 N N . GLY A 1 285 ? -8.537 -11.353 44.616 1.00 49.41 285 GLY A N 1
ATOM 2183 C CA . GLY A 1 285 ? -8.642 -12.588 45.384 1.00 49.41 285 GLY A CA 1
ATOM 2184 C C . GLY A 1 285 ? -7.846 -12.474 46.683 1.00 49.41 285 GLY A C 1
ATOM 2185 O O . GLY A 1 285 ? -6.696 -12.896 46.726 1.00 49.41 285 GLY A O 1
ATOM 2186 N N . GLU A 1 286 ? -8.448 -11.893 47.718 1.00 50.00 286 GLU A N 1
ATOM 2187 C CA . GLU A 1 286 ? -8.184 -12.275 49.108 1.00 50.00 286 GLU A CA 1
ATOM 2188 C C . GLU A 1 286 ? -9.370 -13.126 49.560 1.00 50.00 286 GLU A C 1
ATOM 2190 O O . GLU A 1 286 ? -10.438 -12.562 49.784 1.00 50.00 286 GLU A O 1
ATOM 2195 N N . ILE A 1 287 ? -9.191 -14.451 49.644 1.00 49.50 287 ILE A N 1
ATOM 2196 C CA . ILE A 1 287 ? -9.400 -15.260 50.862 1.00 49.50 287 ILE A CA 1
ATOM 2197 C C . ILE A 1 287 ? -8.534 -16.518 50.760 1.00 49.50 287 ILE A C 1
ATOM 2199 O O . ILE A 1 287 ? -8.601 -17.183 49.701 1.00 49.50 287 ILE A O 1
#